Protein AF-0000000087147336 (afdb_homodimer)

Secondary structure (DSSP, 8-state):
--EEEEEE-SSPPHHHHHHHHHHHHHHHHTT-EEEEEEEEETTS-----HHHHHHHHHHHH-PPTTEEEEEEEES-HHHHHHHHHHHTT-SEEEEEHHHHHHHHHHHHHHHS---HHHIIIIIH--EEEEEP-/--EEEEEE-SSPPHHHHHHHHHHHHHHHHTT-EEEEEEEEETTS-----HHHHHHHHHHHH-PPTTEEEEEEEES-HHHHHHHHHHHTT-SEEEEEHHHHHHHHHHHHHHHS---HHHIIIIIH--EEEEEP-

InterPro domains:
  IPR006016 UspA [PF00582] (4-107)
  IPR014729 Rossmann-like alpha/beta/alpha sandwich fold [G3DSA:3.40.50.620] (2-132)

pLDDT: mean 91.84, std 7.54, range [60.12, 98.75]

Structure (mmCIF, N/CA/C/O backbone):
data_AF-0000000087147336-model_v1
#
loop_
_entity.id
_entity.type
_entity.pdbx_description
1 polymer 'Universal stress protein'
#
loop_
_atom_site.group_PDB
_atom_site.id
_atom_site.type_symbol
_atom_site.label_atom_id
_atom_site.label_alt_id
_atom_site.label_comp_id
_atom_site.label_asym_id
_atom_site.label_entity_id
_atom_site.label_seq_id
_atom_site.pdbx_PDB_ins_code
_atom_site.Cartn_x
_atom_site.Cartn_y
_atom_site.Cartn_z
_atom_site.occupancy
_atom_site.B_iso_or_equiv
_atom_site.auth_seq_id
_atom_site.auth_comp_id
_atom_site.auth_asym_id
_atom_site.auth_atom_id
_atom_site.pdbx_PDB_model_num
ATOM 1 N N . MET A 1 1 ? 4.031 -21.719 10.312 1 86.75 1 MET A N 1
ATOM 2 C CA . MET A 1 1 ? 3.611 -22.406 9.102 1 86.75 1 MET A CA 1
ATOM 3 C C . MET A 1 1 ? 4.039 -21.641 7.855 1 86.75 1 MET A C 1
ATOM 5 O O . MET A 1 1 ? 4.129 -20.406 7.887 1 86.75 1 MET A O 1
ATOM 9 N N . THR A 1 2 ? 4.539 -22.328 6.812 1 96.81 2 THR A N 1
ATOM 10 C CA . THR A 1 2 ? 5.027 -21.734 5.57 1 96.81 2 THR A CA 1
ATOM 11 C C . THR A 1 2 ? 3.885 -21.094 4.789 1 96.81 2 THR A C 1
ATOM 13 O O . THR A 1 2 ? 2.799 -21.672 4.688 1 96.81 2 THR A O 1
ATOM 16 N N . LEU A 1 3 ? 4.082 -19.891 4.277 1 98.62 3 LEU A N 1
ATOM 17 C CA . LEU A 1 3 ? 3.061 -19.172 3.52 1 98.62 3 LEU A CA 1
ATOM 18 C C . LEU A 1 3 ? 3.557 -18.844 2.115 1 98.62 3 LEU A C 1
ATOM 20 O O . LEU A 1 3 ? 4.613 -18.219 1.954 1 98.62 3 LEU A O 1
ATOM 24 N N . VAL A 1 4 ? 2.809 -19.266 1.128 1 98.69 4 VAL A N 1
ATOM 25 C CA . VAL A 1 4 ? 3.045 -18.938 -0.276 1 98.69 4 VAL A CA 1
ATOM 26 C C . VAL A 1 4 ? 2.062 -17.875 -0.732 1 98.69 4 VAL A C 1
ATOM 28 O O . VAL A 1 4 ? 0.86 -17.969 -0.479 1 98.69 4 VAL A O 1
ATOM 31 N N . VAL A 1 5 ? 2.564 -16.875 -1.345 1 98.62 5 VAL A N 1
ATOM 32 C CA . VAL A 1 5 ? 1.729 -15.828 -1.927 1 98.62 5 VAL A CA 1
ATOM 33 C C . VAL A 1 5 ? 1.863 -15.844 -3.447 1 98.62 5 VAL A C 1
ATOM 35 O O . VAL A 1 5 ? 2.973 -15.938 -3.977 1 98.62 5 VAL A O 1
ATOM 38 N N . VAL A 1 6 ? 0.769 -15.781 -4.125 1 98.44 6 VAL A N 1
ATOM 39 C CA . VAL A 1 6 ? 0.783 -15.727 -5.582 1 98.44 6 VAL A CA 1
ATOM 40 C C . VAL A 1 6 ? -0.13 -14.602 -6.066 1 98.44 6 VAL A C 1
ATOM 42 O O . VAL A 1 6 ? -1.354 -14.695 -5.949 1 98.44 6 VAL A O 1
ATOM 45 N N . PRO A 1 7 ? 0.451 -13.531 -6.605 1 97.06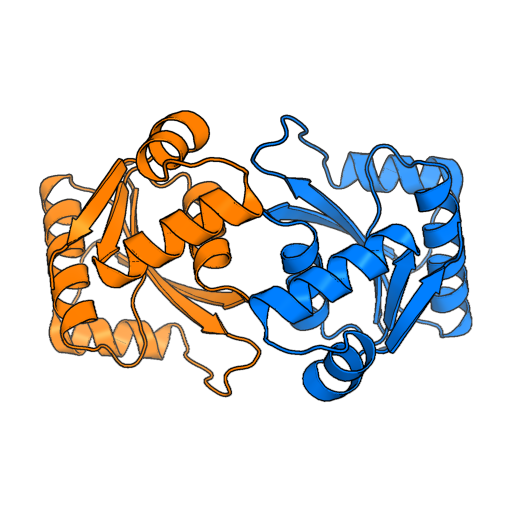 7 PRO A N 1
ATOM 46 C CA . PRO A 1 7 ? -0.36 -12.5 -7.254 1 97.06 7 PRO A CA 1
ATOM 47 C C . PRO A 1 7 ? -0.833 -12.906 -8.648 1 97.06 7 PRO A C 1
ATOM 49 O O . PRO A 1 7 ? -0.057 -13.461 -9.43 1 97.06 7 PRO A O 1
ATOM 52 N N . VAL A 1 8 ? -2.107 -12.633 -8.922 1 95.12 8 VAL A N 1
ATOM 53 C CA . VAL A 1 8 ? -2.66 -12.961 -10.227 1 95.12 8 VAL A CA 1
ATOM 54 C C . VAL A 1 8 ? -3.486 -11.789 -10.75 1 95.12 8 VAL A C 1
ATOM 56 O O . VAL A 1 8 ? -3.891 -10.914 -9.984 1 95.12 8 VAL A O 1
ATOM 59 N N . ARG A 1 9 ? -3.656 -11.82 -12.047 1 90.94 9 ARG A N 1
ATOM 60 C CA . ARG A 1 9 ? -4.57 -10.859 -12.656 1 90.94 9 ARG A CA 1
ATOM 61 C C . ARG A 1 9 ? -6.008 -11.359 -12.594 1 90.94 9 ARG A C 1
ATOM 63 O O . ARG A 1 9 ? -6.25 -12.547 -12.391 1 90.94 9 ARG A O 1
ATOM 70 N N . TYR A 1 10 ? -6.891 -10.414 -12.758 1 91.31 10 TYR A N 1
ATOM 71 C CA . TYR A 1 10 ? -8.305 -10.711 -12.93 1 91.31 10 TYR A CA 1
ATOM 72 C C . TYR A 1 10 ? -8.867 -9.984 -14.148 1 91.31 10 TYR A C 1
ATOM 74 O O . TYR A 1 10 ? -8.688 -8.773 -14.297 1 91.31 10 TYR A O 1
ATOM 82 N N . PRO A 1 11 ? -9.539 -10.625 -15.047 1 90.44 11 PRO A N 1
ATOM 83 C CA . PRO A 1 11 ? -9.75 -12.07 -15.078 1 90.44 11 PRO A CA 1
ATOM 84 C C . PRO A 1 11 ? -8.453 -12.859 -15.273 1 90.44 11 PRO A C 1
ATOM 86 O O . PRO A 1 11 ? -7.457 -12.305 -15.75 1 90.44 11 PRO A O 1
ATOM 89 N N . LEU A 1 12 ? -8.547 -14.148 -14.945 1 91.44 12 LEU A N 1
ATOM 90 C CA . LEU A 1 12 ? -7.359 -14.992 -15.031 1 91.44 12 LEU A CA 1
ATOM 91 C C . LEU A 1 12 ? -6.949 -15.195 -16.484 1 91.44 12 LEU A C 1
ATOM 93 O O . LEU A 1 12 ? -7.766 -15.586 -17.312 1 91.44 12 LEU A O 1
ATOM 97 N N . SER A 1 13 ? -5.766 -14.75 -16.781 1 88.69 13 SER A N 1
ATOM 98 C CA . SER A 1 13 ? -5.191 -15.023 -18.094 1 88.69 13 SER A CA 1
ATOM 99 C C . SER A 1 13 ? -4.484 -16.375 -18.125 1 88.69 13 SER A C 1
ATOM 101 O O . SER A 1 13 ? -4.387 -17.047 -17.094 1 88.69 13 SER A O 1
ATOM 103 N N . ASN A 1 14 ? -4.02 -16.812 -19.297 1 85.06 14 ASN A N 1
ATOM 104 C CA . ASN A 1 14 ? -3.227 -18.031 -19.406 1 85.06 14 ASN A CA 1
ATOM 105 C C . ASN A 1 14 ? -1.965 -17.969 -18.562 1 85.06 14 ASN A C 1
ATOM 107 O O . ASN A 1 14 ? -1.586 -18.953 -17.922 1 85.06 14 ASN A O 1
ATOM 111 N N . HIS A 1 15 ? -1.409 -16.812 -18.531 1 85.44 15 HIS A N 1
ATOM 112 C CA . HIS A 1 15 ? -0.207 -16.625 -17.719 1 85.44 15 HIS A CA 1
ATOM 113 C C . HIS A 1 15 ? -0.521 -16.734 -16.234 1 85.44 15 HIS A C 1
ATOM 115 O O . HIS A 1 15 ? 0.228 -17.359 -15.484 1 85.44 15 HIS A O 1
ATOM 121 N N . SER A 1 16 ? -1.624 -16.188 -15.883 1 89.5 16 SER A N 1
ATOM 122 C CA . SER A 1 16 ? -2.035 -16.25 -14.484 1 89.5 16 SER A CA 1
ATOM 123 C C . SER A 1 16 ? -2.346 -17.688 -14.07 1 89.5 16 SER A C 1
ATOM 125 O O . SER A 1 16 ? -2.045 -18.094 -12.945 1 89.5 16 SER A O 1
ATOM 127 N N . ARG A 1 17 ? -2.877 -18.453 -15.047 1 92.5 17 ARG A N 1
ATOM 128 C CA . ARG A 1 17 ? -3.213 -19.844 -14.758 1 92.5 17 ARG A CA 1
ATOM 129 C C . ARG A 1 17 ? -1.957 -20.672 -14.5 1 92.5 17 ARG A C 1
ATOM 131 O O . ARG A 1 17 ? -1.917 -21.469 -13.562 1 92.5 17 ARG A O 1
ATOM 138 N N . ALA A 1 18 ? -0.924 -20.469 -15.281 1 93.5 18 ALA A N 1
ATOM 139 C CA . ALA A 1 18 ? 0.338 -21.172 -15.094 1 93.5 18 ALA A CA 1
ATOM 140 C C . ALA A 1 18 ? 0.978 -20.812 -13.758 1 93.5 18 ALA A C 1
ATOM 142 O O . ALA A 1 18 ? 1.48 -21.688 -13.047 1 93.5 18 ALA A O 1
ATOM 143 N N . THR A 1 19 ? 0.944 -19.547 -13.438 1 95.69 19 THR A N 1
ATOM 144 C CA . THR A 1 19 ? 1.513 -19.078 -12.18 1 95.69 19 THR A CA 1
ATOM 145 C C . THR A 1 19 ? 0.747 -19.656 -10.992 1 95.69 19 THR A C 1
ATOM 147 O O . THR A 1 19 ? 1.351 -20.094 -10.016 1 95.69 19 THR A O 1
ATOM 150 N N . LEU A 1 20 ? -0.515 -19.688 -11.156 1 96.62 20 LEU A N 1
ATOM 151 C CA . LEU A 1 20 ? -1.368 -20.203 -10.094 1 96.62 20 LEU A CA 1
ATOM 152 C C . LEU A 1 20 ? -1.156 -21.703 -9.914 1 96.62 20 LEU A C 1
ATOM 154 O O . LEU A 1 20 ? -1.078 -22.203 -8.781 1 96.62 20 LEU A O 1
ATOM 158 N N . ALA A 1 21 ? -1.074 -22.406 -11.008 1 96.94 21 ALA A N 1
ATOM 159 C CA . ALA A 1 21 ? -0.84 -23.859 -10.945 1 96.94 21 ALA A CA 1
ATOM 160 C C . ALA A 1 21 ? 0.456 -24.172 -10.203 1 96.94 21 ALA A C 1
ATOM 162 O O . ALA A 1 21 ? 0.492 -25.062 -9.359 1 96.94 21 ALA A O 1
ATOM 163 N N . GLU A 1 22 ? 1.436 -23.375 -10.508 1 97.56 22 GLU A N 1
ATOM 164 C CA . GLU A 1 22 ? 2.727 -23.578 -9.852 1 97.56 22 GLU A CA 1
ATOM 165 C C . GLU A 1 22 ? 2.645 -23.234 -8.367 1 97.56 22 GLU A C 1
ATOM 167 O O . GLU A 1 22 ? 3.209 -23.938 -7.531 1 97.56 22 GLU A O 1
ATOM 172 N N . ALA A 1 23 ? 1.977 -22.188 -8.039 1 98.19 23 ALA A N 1
ATOM 173 C CA . ALA A 1 23 ? 1.822 -21.781 -6.645 1 98.19 23 ALA A CA 1
ATOM 174 C C . ALA A 1 23 ? 1.078 -22.844 -5.848 1 98.19 23 ALA A C 1
ATOM 176 O O . ALA A 1 23 ? 1.456 -23.1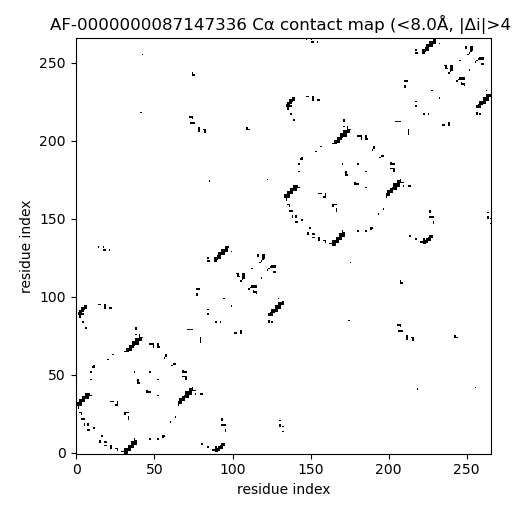56 -4.715 1 98.19 23 ALA A O 1
ATOM 177 N N . ILE A 1 24 ? 0.047 -23.406 -6.461 1 98.12 24 ILE A N 1
ATOM 178 C CA . ILE A 1 24 ? -0.738 -24.453 -5.816 1 98.12 24 ILE A CA 1
ATOM 179 C C . ILE A 1 24 ? 0.138 -25.688 -5.578 1 98.12 24 ILE A C 1
ATOM 181 O O . ILE A 1 24 ? 0.134 -26.25 -4.484 1 98.12 24 ILE A O 1
ATOM 185 N N . ARG A 1 25 ? 0.89 -26.031 -6.57 1 97.94 25 ARG A N 1
ATOM 186 C CA . ARG A 1 25 ? 1.794 -27.172 -6.461 1 97.94 25 ARG A CA 1
ATOM 187 C C . ARG A 1 25 ? 2.809 -26.953 -5.344 1 97.94 25 ARG A C 1
ATOM 189 O O . ARG A 1 25 ? 3.027 -27.844 -4.52 1 97.94 25 ARG A O 1
ATOM 196 N N . ILE A 1 26 ? 3.389 -25.828 -5.297 1 97.81 26 ILE A N 1
ATOM 197 C CA . ILE A 1 26 ? 4.402 -25.5 -4.301 1 97.81 26 ILE A CA 1
ATOM 198 C C . ILE A 1 26 ? 3.785 -25.547 -2.904 1 97.81 26 ILE A C 1
ATOM 200 O O . ILE A 1 26 ? 4.367 -26.094 -1.974 1 97.81 26 ILE A O 1
ATOM 204 N N . ALA A 1 27 ? 2.635 -24.906 -2.754 1 98 27 ALA A N 1
ATOM 205 C CA . ALA A 1 27 ? 1.961 -24.891 -1.459 1 98 27 ALA A CA 1
ATOM 206 C C . ALA A 1 27 ? 1.658 -26.312 -0.978 1 98 27 ALA A C 1
ATOM 208 O O . ALA A 1 27 ? 1.839 -26.625 0.2 1 98 27 ALA A O 1
ATOM 209 N N . GLU A 1 28 ? 1.24 -27.156 -1.914 1 97.12 28 GLU A N 1
ATOM 210 C CA . GLU A 1 28 ? 0.953 -28.547 -1.582 1 97.12 28 GLU A CA 1
ATOM 211 C C . GLU A 1 28 ? 2.225 -29.297 -1.191 1 97.12 28 GLU A C 1
ATOM 213 O O . GLU A 1 28 ? 2.254 -30 -0.173 1 97.12 28 GLU A O 1
ATOM 218 N N . ASP A 1 29 ? 3.213 -29.141 -1.956 1 97.06 29 ASP A N 1
ATOM 219 C CA . ASP A 1 29 ? 4.473 -29.844 -1.741 1 97.06 29 ASP A CA 1
ATOM 220 C C . ASP A 1 29 ? 5.098 -29.453 -0.403 1 97.06 29 ASP A C 1
ATOM 222 O O . ASP A 1 29 ? 5.73 -30.281 0.255 1 97.06 29 ASP A O 1
ATOM 226 N N . ARG A 1 30 ? 4.836 -28.203 -0.043 1 96.88 30 ARG A N 1
ATOM 227 C CA . ARG A 1 30 ? 5.48 -27.703 1.166 1 96.88 30 ARG A CA 1
ATOM 228 C C . ARG A 1 30 ? 4.512 -27.688 2.342 1 96.88 30 ARG A C 1
ATOM 230 O O . ARG A 1 30 ? 4.812 -27.125 3.398 1 96.88 30 ARG A O 1
ATOM 237 N N . ASP A 1 31 ? 3.342 -28.281 2.141 1 97.44 31 ASP A N 1
ATOM 238 C CA . ASP A 1 31 ? 2.303 -28.25 3.168 1 97.44 31 ASP A CA 1
ATOM 239 C C . ASP A 1 31 ? 2.115 -26.844 3.719 1 97.44 31 ASP A C 1
ATOM 241 O O . ASP A 1 31 ? 2.123 -26.641 4.934 1 97.44 31 ASP A O 1
ATOM 245 N N . ALA A 1 32 ? 2.07 -25.859 2.775 1 98.25 32 ALA A N 1
ATOM 246 C CA . ALA A 1 32 ? 2.037 -24.438 3.104 1 98.25 32 ALA A CA 1
ATOM 247 C C . ALA A 1 32 ? 0.636 -23.859 2.916 1 98.25 32 ALA A C 1
ATOM 249 O O . ALA A 1 32 ? -0.185 -24.422 2.193 1 98.25 32 ALA A O 1
ATOM 250 N N . ASP A 1 33 ? 0.339 -22.812 3.637 1 98.62 33 ASP A N 1
ATOM 251 C CA . ASP A 1 33 ? -0.82 -21.984 3.305 1 98.62 33 ASP A CA 1
ATOM 252 C C . ASP A 1 33 ? -0.585 -21.203 2.014 1 98.62 33 ASP A C 1
ATOM 254 O O . ASP A 1 33 ? 0.558 -20.891 1.668 1 98.62 33 ASP A O 1
ATOM 258 N N . LEU A 1 34 ? -1.689 -20.953 1.349 1 98.69 34 LEU A N 1
ATOM 259 C CA . LEU A 1 34 ? -1.609 -20.234 0.082 1 98.69 34 LEU A CA 1
ATOM 260 C C . LEU A 1 34 ? -2.473 -18.969 0.115 1 98.69 34 LEU A C 1
ATOM 262 O O . LEU A 1 34 ? -3.645 -19.031 0.497 1 98.69 34 LEU A O 1
ATOM 266 N N . THR A 1 35 ? -1.898 -17.906 -0.178 1 98.75 35 THR A N 1
ATOM 267 C CA . THR A 1 35 ? -2.648 -16.672 -0.418 1 98.75 35 THR A CA 1
ATOM 268 C C . THR A 1 35 ? -2.666 -16.328 -1.905 1 98.75 35 THR A C 1
ATOM 270 O O . THR A 1 35 ? -1.618 -16.062 -2.498 1 98.75 35 THR A O 1
ATOM 273 N N . VAL A 1 36 ? -3.805 -16.406 -2.477 1 98.5 36 VAL A N 1
ATOM 274 C CA . VAL A 1 36 ? -4.023 -15.906 -3.83 1 98.5 36 VAL A CA 1
ATOM 275 C C . VAL A 1 36 ? -4.477 -14.453 -3.777 1 98.5 36 VAL A C 1
ATOM 277 O O . VAL A 1 36 ? -5.523 -14.141 -3.199 1 98.5 36 VAL A O 1
ATOM 280 N N . MET A 1 37 ? -3.678 -13.625 -4.395 1 97.62 37 MET A N 1
ATOM 281 C CA . MET A 1 37 ? -4.027 -12.219 -4.246 1 97.62 37 MET A CA 1
ATOM 282 C C . MET A 1 37 ? -4.188 -11.547 -5.609 1 97.62 37 MET A C 1
ATOM 284 O O . MET A 1 37 ? -3.539 -11.945 -6.578 1 97.62 37 MET A O 1
ATOM 288 N N . HIS A 1 38 ? -5.059 -10.633 -5.652 1 96.69 38 HIS A N 1
ATOM 289 C CA . HIS A 1 38 ? -5.246 -9.727 -6.777 1 96.69 38 HIS A CA 1
ATOM 290 C C . HIS A 1 38 ? -5.168 -8.273 -6.328 1 96.69 38 HIS A C 1
ATOM 292 O O . HIS A 1 38 ? -5.703 -7.91 -5.277 1 96.69 38 HIS A O 1
ATOM 298 N N . VAL A 1 39 ? -4.473 -7.535 -7.117 1 95.25 39 VAL A N 1
ATOM 299 C CA . VAL A 1 39 ? -4.41 -6.102 -6.855 1 95.25 39 VAL A CA 1
ATOM 300 C C . VAL A 1 39 ? -5.434 -5.371 -7.723 1 95.25 39 VAL A C 1
ATOM 302 O O . VAL A 1 39 ? -5.348 -5.395 -8.953 1 95.25 39 VAL A O 1
ATOM 305 N N . ASP A 1 40 ? -6.402 -4.785 -7.059 1 94.81 40 ASP A N 1
ATOM 306 C CA . ASP A 1 40 ? -7.422 -3.971 -7.719 1 94.81 40 ASP A CA 1
ATOM 307 C C . ASP A 1 40 ? -7.047 -2.49 -7.688 1 94.81 40 ASP A C 1
ATOM 309 O O . ASP A 1 40 ? -7.199 -1.828 -6.656 1 94.81 40 ASP A O 1
ATOM 313 N N . LEU A 1 41 ? -6.633 -1.957 -8.781 1 91 41 LEU A N 1
ATOM 314 C CA . LEU A 1 41 ? -6.117 -0.594 -8.836 1 91 41 LEU A CA 1
ATOM 315 C C . LEU A 1 41 ? -7.246 0.422 -8.703 1 91 41 LEU A C 1
ATOM 317 O O . LEU A 1 41 ? -8.312 0.254 -9.305 1 91 41 LEU A O 1
ATOM 321 N N . TYR A 1 42 ? -6.961 1.441 -7.93 1 87.88 42 TYR A N 1
ATOM 322 C CA . TYR A 1 42 ? -7.957 2.486 -7.723 1 87.88 42 TYR A CA 1
ATOM 323 C C . TYR A 1 42 ? -8.352 3.135 -9.047 1 87.88 42 TYR A C 1
ATOM 325 O O . TYR A 1 42 ? -9.5 3.543 -9.227 1 87.88 42 TYR A O 1
ATOM 333 N N . GLN A 1 43 ? -7.395 3.244 -9.906 1 81.12 43 GLN A N 1
ATOM 334 C CA . GLN A 1 43 ? -7.609 3.988 -11.148 1 81.12 43 GLN A CA 1
ATOM 335 C C . GLN A 1 43 ? -8.242 3.102 -12.211 1 81.12 43 GLN A C 1
ATOM 337 O O . GLN A 1 43 ? -8.562 3.574 -13.305 1 81.12 43 GLN A O 1
ATOM 342 N N . GLU A 1 44 ? -8.266 1.863 -11.797 1 80.38 44 GLU A N 1
ATOM 343 C CA . GLU A 1 44 ? -8.93 0.959 -12.734 1 80.38 44 GLU A CA 1
ATOM 344 C C . GLU A 1 44 ? -10.352 0.631 -12.273 1 80.38 44 GLU A C 1
ATOM 346 O O . GLU A 1 44 ? -10.641 0.674 -11.07 1 80.38 44 GLU A O 1
ATOM 351 N N . SER A 1 45 ? -11.391 0.797 -12.953 1 65 45 SER A N 1
ATOM 352 C CA . SER A 1 45 ? -12.82 0.661 -12.68 1 65 45 SER A CA 1
ATOM 353 C C . SER A 1 45 ? -13.172 -0.765 -12.266 1 65 45 SER A C 1
ATOM 355 O O . SER A 1 45 ? -14.344 -1.105 -12.125 1 65 45 SER A O 1
ATOM 357 N N . GLY A 1 46 ? -12.281 -1.545 -11.891 1 67 46 GLY A N 1
ATOM 358 C CA . GLY A 1 46 ? -12.711 -2.916 -11.664 1 67 46 GLY A CA 1
ATOM 359 C C . GLY A 1 46 ? -12.898 -3.246 -10.195 1 67 46 GLY A C 1
ATOM 360 O O . GLY A 1 46 ? -12.25 -2.646 -9.328 1 67 46 GLY A O 1
ATOM 361 N N . GLU A 1 47 ? -14.102 -3.484 -9.75 1 83.19 47 GLU A N 1
ATOM 362 C CA . GLU A 1 47 ? -14.406 -3.914 -8.383 1 83.19 47 GLU A CA 1
ATOM 363 C C . GLU A 1 47 ? -14.398 -5.438 -8.273 1 83.19 47 GLU A C 1
ATOM 365 O O . GLU A 1 47 ? -15.453 -6.062 -8.164 1 83.19 47 GLU A O 1
ATOM 370 N N . VAL A 1 48 ? -13.164 -5.926 -8.359 1 92.75 48 VAL A N 1
ATOM 371 C CA . VAL A 1 48 ? -13.016 -7.363 -8.133 1 92.75 48 VAL A CA 1
ATOM 372 C C . VAL A 1 48 ? -13.172 -7.668 -6.645 1 92.75 48 VAL A C 1
ATOM 374 O O . VAL A 1 48 ? -12.562 -7.004 -5.805 1 92.75 48 VAL A O 1
ATOM 377 N N . THR A 1 49 ? -14.039 -8.617 -6.375 1 95.19 49 THR A N 1
ATOM 378 C CA . THR A 1 49 ? -14.219 -9.008 -4.984 1 95.19 49 THR A CA 1
ATOM 379 C C . THR A 1 49 ? -13.461 -10.297 -4.68 1 95.19 49 THR A C 1
ATOM 381 O O . THR A 1 49 ? -13 -10.984 -5.594 1 95.19 49 THR A O 1
ATOM 384 N N . ARG A 1 50 ? -13.352 -10.531 -3.404 1 96.38 50 ARG A N 1
ATOM 385 C CA . ARG A 1 50 ? -12.766 -11.789 -2.965 1 96.38 50 ARG A CA 1
ATOM 386 C C . ARG A 1 50 ? -13.531 -12.984 -3.537 1 96.38 50 ARG A C 1
ATOM 388 O O . ARG A 1 50 ? -12.93 -13.977 -3.947 1 96.38 50 ARG A O 1
ATOM 395 N N . THR A 1 51 ? -14.805 -12.836 -3.6 1 96.94 51 THR A N 1
ATOM 396 C CA . THR A 1 51 ? -15.656 -13.906 -4.113 1 96.94 51 THR A CA 1
ATOM 397 C C . THR A 1 51 ? -15.414 -14.117 -5.605 1 96.94 51 THR A C 1
ATOM 399 O O . THR A 1 51 ? -15.375 -15.258 -6.074 1 96.94 51 THR A O 1
ATOM 402 N N . ASP A 1 52 ? -15.258 -13.008 -6.332 1 96.44 52 ASP A N 1
ATOM 403 C CA . ASP A 1 52 ? -14.938 -13.102 -7.754 1 96.44 52 ASP A CA 1
ATOM 404 C C . ASP A 1 52 ? -13.633 -13.859 -7.969 1 96.44 52 ASP A C 1
ATOM 406 O O . ASP A 1 52 ? -13.562 -14.758 -8.812 1 96.44 52 ASP A O 1
ATOM 410 N N . LEU A 1 53 ? -12.664 -13.484 -7.176 1 97 53 LEU A N 1
ATOM 411 C CA . LEU A 1 53 ? -11.352 -14.102 -7.297 1 97 53 LEU A CA 1
ATOM 412 C C . LEU A 1 53 ? -11.414 -15.586 -6.961 1 97 53 LEU A C 1
ATOM 414 O O . LEU A 1 53 ? -10.914 -16.422 -7.719 1 97 53 LEU A O 1
ATOM 418 N N . LYS A 1 54 ? -12.008 -15.906 -5.871 1 97.88 54 LYS A N 1
ATOM 419 C CA . LYS A 1 54 ? -12.164 -17.297 -5.441 1 97.88 54 LYS A CA 1
ATOM 420 C C . LYS A 1 54 ? -12.891 -18.125 -6.5 1 97.88 54 LYS A C 1
ATOM 422 O O . LYS A 1 54 ? -12.445 -19.203 -6.867 1 97.88 54 LYS A O 1
ATOM 427 N N . GLY A 1 55 ? -14 -17.562 -6.914 1 97.38 55 GLY A N 1
ATOM 428 C CA . GLY A 1 55 ? -14.773 -18.266 -7.93 1 97.38 55 GLY A CA 1
ATOM 429 C C . GLY A 1 55 ? -13.977 -18.547 -9.188 1 97.38 55 GLY A C 1
ATOM 430 O O . GLY A 1 55 ? -14.047 -19.656 -9.734 1 97.38 55 GLY A O 1
ATOM 431 N N . SER A 1 56 ? -13.234 -17.547 -9.641 1 96.25 56 SER A N 1
ATOM 432 C CA . SER A 1 56 ? -12.422 -17.703 -10.844 1 96.25 56 SER A CA 1
ATOM 433 C C . SER A 1 56 ? -11.352 -18.781 -10.648 1 96.25 56 SER A C 1
ATOM 435 O O . SER A 1 56 ? -11.102 -19.578 -11.547 1 96.25 56 SER A O 1
ATOM 437 N N . VAL A 1 57 ? -10.695 -18.797 -9.5 1 97.19 57 VAL A N 1
ATOM 438 C CA . VAL A 1 57 ? -9.633 -19.75 -9.211 1 97.19 57 VAL A CA 1
ATOM 439 C C . VAL A 1 57 ? -10.227 -21.156 -9.094 1 97.19 57 VAL A C 1
ATOM 441 O O . VAL A 1 57 ? -9.719 -22.109 -9.688 1 97.19 57 VAL A O 1
ATOM 444 N N . GLU A 1 58 ? -11.312 -21.266 -8.414 1 97.31 58 GLU A N 1
ATOM 445 C CA . GLU A 1 58 ? -11.891 -22.578 -8.156 1 97.31 58 GLU A CA 1
ATOM 446 C C . GLU A 1 58 ? -12.57 -23.141 -9.398 1 97.31 58 GLU A C 1
ATOM 448 O O . GLU A 1 58 ? -12.711 -24.359 -9.547 1 97.31 58 GLU A O 1
ATOM 453 N N . SER A 1 59 ? -13.008 -22.219 -10.242 1 96.38 59 SER A N 1
ATOM 454 C CA . SER A 1 59 ? -13.547 -22.688 -11.516 1 96.38 59 SER A CA 1
ATOM 455 C C . SER A 1 59 ? -12.477 -23.375 -12.359 1 96.38 59 SER A C 1
ATOM 457 O O . SER A 1 59 ? -12.773 -24.281 -13.125 1 96.38 59 SER A O 1
ATOM 459 N N . GLU A 1 60 ? -11.297 -22.969 -12.172 1 94.75 60 GLU A N 1
ATOM 460 C CA . GLU A 1 60 ? -10.195 -23.484 -12.977 1 94.75 60 GLU A CA 1
ATOM 461 C C . GLU A 1 60 ? -9.508 -24.656 -12.281 1 94.75 60 GLU A C 1
ATOM 463 O O . GLU A 1 60 ? -9.109 -25.625 -12.938 1 94.75 60 GLU A O 1
ATOM 468 N N . PHE A 1 61 ? -9.383 -24.656 -10.969 1 96.56 61 PHE A N 1
ATOM 469 C CA . PHE A 1 61 ? -8.523 -25.594 -10.273 1 96.56 61 PHE A CA 1
ATOM 470 C C . PHE A 1 61 ? -9.32 -26.391 -9.242 1 96.56 61 PHE A C 1
ATOM 472 O O . PHE A 1 61 ? -8.773 -27.281 -8.586 1 96.56 61 PHE A O 1
ATOM 479 N N . GLY A 1 62 ? -10.609 -26.188 -9.18 1 96.62 62 GLY A N 1
ATOM 480 C CA . GLY A 1 62 ? -11.367 -26.734 -8.07 1 96.62 62 GLY A CA 1
ATOM 481 C C . GLY A 1 62 ? -11.039 -26.094 -6.734 1 96.62 62 GLY A C 1
ATOM 482 O O . GLY A 1 62 ? -10.414 -25.031 -6.691 1 96.62 62 GLY A O 1
ATOM 483 N N . ARG A 1 63 ? -11.547 -26.672 -5.711 1 96.31 63 ARG A N 1
ATOM 484 C CA . ARG A 1 63 ? -11.258 -26.141 -4.379 1 96.31 63 ARG A CA 1
ATOM 485 C C . ARG A 1 63 ? -9.781 -26.297 -4.035 1 96.31 63 ARG A C 1
ATOM 487 O O . ARG A 1 63 ? -9.211 -27.391 -4.195 1 96.31 63 ARG A O 1
ATOM 494 N N . VAL A 1 64 ? -9.141 -25.266 -3.721 1 96.62 64 VAL A N 1
ATOM 495 C CA . VAL A 1 64 ? -7.734 -25.266 -3.332 1 96.62 64 VAL A CA 1
ATOM 496 C C . VAL A 1 64 ? -7.617 -25.312 -1.811 1 96.62 64 VAL A C 1
ATOM 498 O O . VAL A 1 64 ? -8.117 -24.406 -1.121 1 96.62 64 VAL A O 1
ATOM 501 N N . ALA A 1 65 ? -6.934 -26.312 -1.247 1 93.25 65 ALA A N 1
ATOM 502 C CA . ALA A 1 65 ? -6.789 -26.484 0.196 1 93.25 65 ALA A CA 1
ATOM 503 C C . ALA A 1 65 ? -5.941 -25.375 0.797 1 93.25 65 ALA A C 1
ATOM 505 O O . ALA A 1 65 ? -4.953 -24.938 0.197 1 93.25 65 ALA A O 1
ATOM 506 N N . ARG A 1 66 ? -6.316 -24.875 1.991 1 96.88 66 ARG A N 1
ATOM 507 C CA . ARG A 1 66 ? -5.57 -23.922 2.814 1 96.88 66 ARG A CA 1
ATOM 508 C C . ARG A 1 66 ? -5.297 -22.641 2.051 1 96.88 66 ARG A C 1
ATOM 510 O O . ARG A 1 66 ? -4.234 -22.031 2.207 1 96.88 66 ARG A O 1
ATOM 517 N N . ALA A 1 67 ? -6.219 -22.328 1.088 1 98.12 67 ALA A N 1
ATOM 518 C CA . ALA A 1 67 ? -6.055 -21.109 0.293 1 98.12 67 ALA A CA 1
ATOM 519 C C . ALA A 1 67 ? -6.906 -19.969 0.848 1 98.12 67 ALA A C 1
ATOM 521 O O . ALA A 1 67 ? -8.062 -20.172 1.224 1 98.12 67 ALA A O 1
ATOM 522 N N . ARG A 1 68 ? -6.375 -18.922 0.989 1 97.94 68 ARG A N 1
ATOM 523 C CA . ARG A 1 68 ? -7.145 -17.703 1.209 1 97.94 68 ARG A CA 1
ATOM 524 C C . ARG A 1 68 ? -7.039 -16.766 0.009 1 97.94 68 ARG A C 1
ATOM 526 O O . ARG A 1 68 ? -6.031 -16.75 -0.698 1 97.94 68 ARG A O 1
ATOM 533 N N . TYR A 1 69 ? -8.047 -16.062 -0.243 1 98.44 69 TYR A N 1
ATOM 534 C CA . TYR A 1 69 ? -8.148 -15.133 -1.362 1 98.44 69 TYR A CA 1
ATOM 535 C C . TYR A 1 69 ? -8.188 -13.695 -0.871 1 98.44 69 TYR A C 1
ATOM 537 O O . TYR A 1 69 ? -8.922 -13.367 0.058 1 98.44 69 TYR A O 1
ATOM 545 N N . VAL A 1 70 ? -7.336 -12.891 -1.468 1 97.69 70 VAL A N 1
ATOM 546 C CA . VAL A 1 70 ? -7.195 -11.516 -0.998 1 97.69 70 VAL A CA 1
ATOM 547 C C . VAL A 1 70 ? -7.238 -10.555 -2.186 1 97.69 70 VAL A C 1
ATOM 549 O O . VAL A 1 70 ? -6.57 -10.781 -3.199 1 97.69 70 VAL A O 1
ATOM 552 N N . VAL A 1 71 ? -8.062 -9.586 -2.076 1 96.94 71 VAL A N 1
ATOM 553 C CA . VAL A 1 71 ? -8.055 -8.469 -3.021 1 96.94 71 VAL A CA 1
ATOM 554 C C . VAL A 1 71 ? -7.621 -7.191 -2.312 1 96.94 71 VAL A C 1
ATOM 556 O O . VAL A 1 71 ? -8.234 -6.781 -1.327 1 96.94 71 VAL A O 1
ATOM 559 N N . ARG A 1 72 ? -6.539 -6.664 -2.746 1 95.5 72 ARG A N 1
ATOM 560 C CA . ARG A 1 72 ? -6.035 -5.406 -2.205 1 95.5 72 ARG A CA 1
ATOM 561 C C . ARG A 1 72 ? -6.16 -4.281 -3.227 1 95.5 72 ARG A C 1
ATOM 563 O O . ARG A 1 72 ? -5.883 -4.48 -4.41 1 95.5 72 ARG A O 1
ATOM 570 N N . ARG A 1 73 ? -6.621 -3.182 -2.758 1 93.5 73 ARG A N 1
ATOM 571 C CA . ARG A 1 73 ? -6.609 -2.006 -3.621 1 93.5 73 ARG A CA 1
ATOM 572 C C . ARG A 1 73 ? -5.312 -1.22 -3.459 1 93.5 73 ARG A C 1
ATOM 574 O O . ARG A 1 73 ? -4.715 -1.214 -2.381 1 93.5 73 ARG A O 1
ATOM 581 N N . GLY A 1 74 ? -4.852 -0.62 -4.52 1 92.94 74 GLY A N 1
ATOM 582 C CA . GLY A 1 74 ? -3.643 0.187 -4.52 1 92.94 74 GLY A CA 1
ATOM 583 C C . GLY A 1 74 ? -3.443 0.963 -5.805 1 92.94 74 GLY A C 1
ATOM 584 O O . GLY A 1 74 ? -4.246 0.854 -6.734 1 92.94 74 GLY A O 1
ATOM 585 N N . PHE A 1 75 ? -2.455 1.774 -5.82 1 90.5 75 PHE A N 1
ATOM 586 C CA . PHE A 1 75 ? -2.158 2.562 -7.012 1 90.5 75 PHE A CA 1
ATOM 587 C C . PHE A 1 75 ? -1.051 1.911 -7.828 1 90.5 75 PHE A C 1
ATOM 589 O O . PHE A 1 75 ? -0.902 2.197 -9.016 1 90.5 75 PHE A O 1
ATOM 596 N N . LEU A 1 76 ? -0.182 1.054 -7.133 1 91.06 76 LEU A N 1
ATOM 597 C CA . LEU A 1 76 ? 0.919 0.356 -7.789 1 91.06 76 LEU A CA 1
ATOM 598 C C . LEU A 1 76 ? 0.871 -1.138 -7.488 1 91.06 76 LEU A C 1
ATOM 600 O O . LEU A 1 76 ? 0.949 -1.545 -6.324 1 91.06 76 LEU A O 1
ATOM 604 N N . VAL A 1 77 ? 0.759 -1.905 -8.547 1 92.12 77 VAL A N 1
ATOM 605 C CA . VAL A 1 77 ? 0.643 -3.354 -8.398 1 92.12 77 VAL A CA 1
ATOM 606 C C . VAL A 1 77 ? 1.864 -3.898 -7.668 1 92.12 77 VAL A C 1
ATOM 608 O O . VAL A 1 77 ? 1.729 -4.637 -6.688 1 92.12 77 VAL A O 1
ATOM 611 N N . GLU A 1 78 ? 3.055 -3.438 -8.078 1 92.25 78 GLU A N 1
ATOM 612 C CA . GLU A 1 78 ? 4.312 -3.975 -7.562 1 92.25 78 GLU A CA 1
ATOM 613 C C . GLU A 1 78 ? 4.484 -3.656 -6.082 1 92.25 78 GLU A C 1
ATOM 615 O O . GLU A 1 78 ? 4.875 -4.523 -5.297 1 92.25 78 GLU A O 1
ATOM 620 N N . GLU A 1 79 ? 4.156 -2.461 -5.715 1 91.94 79 GLU A N 1
ATOM 621 C CA . GLU A 1 79 ? 4.266 -2.08 -4.309 1 91.94 79 GLU A CA 1
ATOM 622 C C . GLU A 1 79 ? 3.246 -2.824 -3.453 1 91.94 79 GLU A C 1
ATOM 624 O O . GLU A 1 79 ? 3.553 -3.246 -2.338 1 91.94 79 GLU A O 1
ATOM 629 N N . THR A 1 80 ? 2.035 -2.967 -3.994 1 94.88 80 THR A N 1
ATOM 630 C CA . THR A 1 80 ? 0.972 -3.652 -3.268 1 94.88 80 THR A CA 1
ATOM 631 C C . THR A 1 80 ? 1.336 -5.117 -3.027 1 94.88 80 THR A C 1
ATOM 633 O O . THR A 1 80 ? 1.078 -5.656 -1.95 1 94.88 80 THR A O 1
ATOM 636 N N . ILE A 1 81 ? 1.964 -5.719 -3.984 1 95.75 81 ILE A N 1
ATOM 637 C CA . ILE A 1 81 ? 2.418 -7.098 -3.842 1 95.75 81 ILE A CA 1
ATOM 638 C C . ILE A 1 81 ? 3.498 -7.18 -2.766 1 95.75 81 ILE A C 1
ATOM 640 O O . ILE A 1 81 ? 3.434 -8.031 -1.877 1 95.75 81 ILE A O 1
ATOM 644 N N . LEU A 1 82 ? 4.473 -6.262 -2.844 1 94.19 82 LEU A N 1
ATOM 645 C CA . LEU A 1 82 ? 5.555 -6.258 -1.866 1 94.19 82 LEU A CA 1
ATOM 646 C C . LEU A 1 82 ? 5.02 -6.016 -0.46 1 94.19 82 LEU A C 1
ATOM 648 O O . LEU A 1 82 ? 5.477 -6.641 0.5 1 94.19 82 LEU A O 1
ATOM 652 N N . ASP A 1 83 ? 4.047 -5.117 -0.38 1 94.88 83 ASP A N 1
ATOM 653 C CA . ASP A 1 83 ? 3.41 -4.848 0.905 1 94.88 83 ASP A CA 1
ATOM 654 C C . ASP A 1 83 ? 2.787 -6.113 1.486 1 94.88 83 ASP A C 1
ATOM 656 O O . ASP A 1 83 ? 2.951 -6.406 2.672 1 94.88 83 ASP A O 1
ATOM 660 N N . GLU A 1 84 ? 2.107 -6.855 0.66 1 96.31 84 GLU A N 1
ATOM 661 C CA . GLU A 1 84 ? 1.447 -8.078 1.108 1 96.31 84 GLU A CA 1
ATOM 662 C C . GLU A 1 84 ? 2.467 -9.125 1.552 1 96.31 84 GLU A C 1
ATOM 664 O O . GLU A 1 84 ? 2.291 -9.766 2.588 1 96.31 84 GLU A O 1
ATOM 669 N N . VAL A 1 85 ? 3.488 -9.281 0.796 1 96.25 85 VAL A N 1
ATOM 670 C CA . VAL A 1 85 ? 4.539 -10.242 1.11 1 96.25 85 VAL A CA 1
ATOM 671 C C . VAL A 1 85 ? 5.156 -9.906 2.467 1 96.25 85 VAL A C 1
ATOM 673 O O . VAL A 1 85 ? 5.355 -10.797 3.303 1 96.25 85 VAL A O 1
ATOM 676 N N . ALA A 1 86 ? 5.41 -8.672 2.668 1 94.69 86 ALA A N 1
ATOM 677 C CA . ALA A 1 86 ? 6.008 -8.227 3.922 1 94.69 86 ALA A CA 1
ATOM 678 C C . ALA A 1 86 ? 5.027 -8.367 5.082 1 94.69 86 ALA A C 1
ATOM 680 O O . ALA A 1 86 ? 5.375 -8.914 6.133 1 94.69 86 ALA A O 1
ATOM 681 N N . ALA A 1 87 ? 3.807 -7.871 4.867 1 94.5 87 ALA A N 1
ATOM 682 C CA . ALA A 1 87 ? 2.795 -7.859 5.922 1 94.5 87 ALA A CA 1
ATOM 683 C C . ALA A 1 87 ? 2.484 -9.273 6.402 1 94.5 87 ALA A C 1
ATOM 685 O O . ALA A 1 87 ? 2.25 -9.492 7.59 1 94.5 87 ALA A O 1
ATOM 686 N N . GLU A 1 88 ? 2.549 -10.242 5.48 1 96.38 88 GLU A N 1
ATOM 687 C CA . GLU A 1 88 ? 2.182 -11.617 5.809 1 96.38 88 GLU A CA 1
ATOM 688 C C . GLU A 1 88 ? 3.412 -12.445 6.16 1 96.38 88 GLU A C 1
ATOM 690 O O . GLU A 1 88 ? 3.299 -13.641 6.461 1 96.38 88 GLU A O 1
ATOM 695 N N . SER A 1 89 ? 4.512 -11.844 6.105 1 96.62 89 SER A N 1
ATOM 696 C CA . SER A 1 89 ? 5.754 -12.586 6.285 1 96.62 89 SER A CA 1
ATOM 697 C C . SER A 1 89 ? 5.781 -13.844 5.418 1 96.62 89 SER A C 1
ATOM 699 O O . SER A 1 89 ? 6.059 -14.938 5.91 1 96.62 89 SER A O 1
ATOM 701 N N . ALA A 1 90 ? 5.445 -13.641 4.141 1 98 90 ALA A N 1
ATOM 702 C CA . ALA A 1 90 ? 5.43 -14.766 3.207 1 98 90 ALA A CA 1
ATOM 703 C C . ALA A 1 90 ? 6.805 -15.414 3.104 1 98 90 ALA A C 1
ATOM 705 O O . ALA A 1 90 ? 7.824 -14.719 3.076 1 98 90 ALA A O 1
ATOM 706 N N . ASP A 1 91 ? 6.812 -16.766 3.021 1 98.25 91 ASP A N 1
ATOM 707 C CA . ASP A 1 91 ? 8.055 -17.5 2.834 1 98.25 91 ASP A CA 1
ATOM 708 C C . ASP A 1 91 ? 8.422 -17.594 1.354 1 98.25 91 ASP A C 1
ATOM 710 O O . ASP A 1 91 ? 9.602 -17.641 1.004 1 98.25 91 ASP A O 1
ATOM 714 N N . VAL A 1 92 ? 7.363 -17.609 0.528 1 98.06 92 VAL A N 1
ATOM 715 C CA . VAL A 1 92 ? 7.555 -17.75 -0.912 1 98.06 92 VAL A CA 1
ATOM 716 C C . VAL A 1 92 ? 6.562 -16.859 -1.653 1 98.06 92 VAL A C 1
ATOM 718 O O . VAL A 1 92 ? 5.398 -16.75 -1.267 1 98.06 92 VAL A O 1
ATOM 721 N N . VAL A 1 93 ? 7.031 -16.219 -2.625 1 97.75 93 VAL A N 1
ATOM 722 C CA . VAL A 1 93 ? 6.156 -15.547 -3.576 1 97.75 93 VAL A CA 1
ATOM 723 C C . VAL A 1 93 ? 6.367 -16.125 -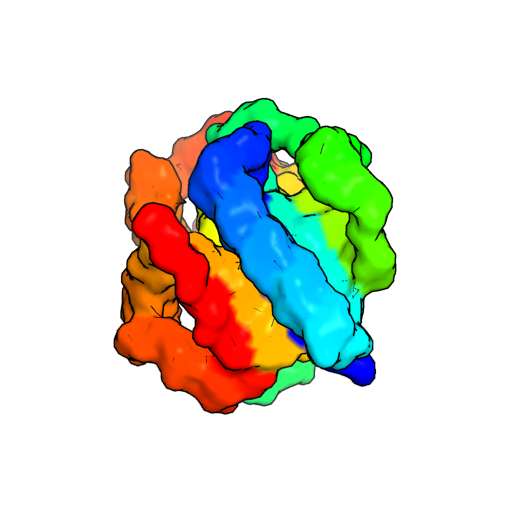4.977 1 97.75 93 VAL A C 1
ATOM 725 O O . VAL A 1 93 ? 7.508 -16.281 -5.418 1 97.75 93 VAL A O 1
ATOM 728 N N . VAL A 1 94 ? 5.273 -16.5 -5.625 1 97.69 94 VAL A N 1
ATOM 729 C CA . VAL A 1 94 ? 5.312 -17.047 -6.977 1 97.69 94 VAL A CA 1
ATOM 730 C C . VAL A 1 94 ? 4.801 -16.016 -7.973 1 97.69 94 VAL A C 1
ATOM 732 O O . VAL A 1 94 ? 3.654 -15.57 -7.883 1 97.69 94 VAL A O 1
ATOM 735 N N . ILE A 1 95 ? 5.633 -15.719 -8.922 1 95.25 95 ILE A N 1
ATOM 736 C CA . ILE A 1 95 ? 5.289 -14.641 -9.844 1 95.25 95 ILE A CA 1
ATOM 737 C C . ILE A 1 95 ? 5.598 -15.062 -11.273 1 95.25 95 ILE A C 1
ATOM 739 O O . ILE A 1 95 ? 6.484 -15.883 -11.508 1 95.25 95 ILE A O 1
ATOM 743 N N . GLY A 1 96 ? 4.801 -14.523 -12.141 1 92.88 96 GLY A N 1
ATOM 744 C CA . GLY A 1 96 ? 5.105 -14.75 -13.547 1 92.88 96 GLY A CA 1
ATOM 745 C C . GLY A 1 96 ? 6.328 -13.992 -14.023 1 92.88 96 GLY A C 1
ATOM 746 O O . GLY A 1 96 ? 6.758 -13.031 -13.383 1 92.88 96 GLY A O 1
ATOM 747 N N . SER A 1 97 ? 6.867 -14.305 -15.188 1 88.31 97 SER A N 1
ATOM 748 C CA . SER A 1 97 ? 8.094 -13.734 -15.727 1 88.31 97 SER A CA 1
ATOM 749 C C . SER A 1 97 ? 7.922 -12.25 -16.047 1 88.31 97 SER A C 1
ATOM 751 O O . SER A 1 97 ? 8.828 -11.453 -15.805 1 88.31 97 SER A O 1
ATOM 753 N N . LYS A 1 98 ? 6.777 -11.852 -16.547 1 85.88 98 LYS A N 1
ATOM 754 C CA . LYS A 1 98 ? 6.559 -10.438 -16.859 1 85.88 98 LYS A CA 1
ATOM 755 C C . LYS A 1 98 ? 6.473 -9.609 -15.578 1 85.88 98 LYS A C 1
ATOM 757 O O . LYS A 1 98 ? 7.031 -8.508 -15.516 1 85.88 98 LYS A O 1
ATOM 762 N N . GLN A 1 99 ? 5.812 -10.172 -14.625 1 88.19 99 GLN A N 1
ATOM 763 C CA . GLN A 1 99 ? 5.629 -9.453 -13.375 1 88.19 99 GLN A CA 1
ATOM 764 C C . GLN A 1 99 ? 6.945 -9.312 -12.617 1 88.19 99 GLN A C 1
ATOM 766 O O . GLN A 1 99 ? 7.176 -8.312 -11.938 1 88.19 99 GLN A O 1
ATOM 771 N N . VAL A 1 100 ? 7.773 -10.305 -12.727 1 87.25 100 VAL A N 1
ATOM 772 C CA . VAL A 1 100 ? 9.047 -10.234 -12.016 1 87.25 100 VAL A CA 1
ATOM 773 C C . VAL A 1 100 ? 9.875 -9.078 -12.555 1 87.25 100 VAL A C 1
ATOM 775 O O . VAL A 1 100 ? 10.57 -8.391 -11.797 1 87.25 100 VAL A O 1
ATOM 778 N N . GLY A 1 101 ? 9.859 -8.93 -13.891 1 86.88 101 GLY A N 1
ATOM 779 C CA . GLY A 1 101 ? 10.539 -7.777 -14.461 1 86.88 101 GLY A CA 1
ATOM 780 C C . GLY A 1 101 ? 10.023 -6.457 -13.93 1 86.88 101 GLY A C 1
ATOM 781 O O . GLY A 1 101 ? 10.805 -5.551 -13.641 1 86.88 101 GLY A O 1
ATOM 782 N N . ARG A 1 102 ? 8.742 -6.387 -13.758 1 87.69 102 ARG A N 1
ATOM 783 C CA . ARG A 1 102 ? 8.125 -5.176 -13.227 1 87.69 102 ARG A CA 1
ATOM 784 C C . ARG A 1 102 ? 8.508 -4.961 -11.766 1 87.69 102 ARG A C 1
ATOM 786 O O . ARG A 1 102 ? 8.781 -3.836 -11.344 1 87.69 102 ARG A O 1
ATOM 793 N N . LEU A 1 103 ? 8.516 -6.02 -11.039 1 89.25 103 LEU A N 1
ATOM 794 C CA . LEU A 1 103 ? 8.898 -5.93 -9.633 1 89.25 103 LEU A CA 1
ATOM 795 C C . LEU A 1 103 ? 10.359 -5.504 -9.492 1 89.25 103 LEU A C 1
ATOM 797 O O . LEU A 1 103 ? 10.695 -4.699 -8.625 1 89.25 103 LEU A O 1
ATOM 801 N N . ARG A 1 104 ? 11.203 -6.016 -10.336 1 86.88 104 ARG A N 1
ATOM 802 C CA . ARG A 1 104 ? 12.609 -5.648 -10.336 1 86.88 104 ARG A CA 1
ATOM 803 C C . ARG A 1 104 ? 12.789 -4.156 -10.594 1 86.88 104 ARG A C 1
ATOM 805 O O . ARG A 1 104 ? 13.555 -3.484 -9.898 1 86.88 104 ARG A O 1
ATOM 812 N N . ARG A 1 105 ? 12.07 -3.684 -11.539 1 86 105 ARG A N 1
ATOM 813 C CA . ARG A 1 105 ? 12.148 -2.264 -11.867 1 86 105 ARG A CA 1
ATOM 814 C C . ARG A 1 105 ? 11.633 -1.406 -10.719 1 86 105 ARG A C 1
ATOM 816 O O . ARG A 1 105 ? 12.219 -0.37 -10.398 1 86 105 ARG A O 1
ATOM 823 N N . ALA A 1 106 ? 10.594 -1.907 -10.141 1 83.19 106 ALA A N 1
ATOM 824 C CA . ALA A 1 106 ? 10.008 -1.165 -9.031 1 83.19 106 ALA A CA 1
ATOM 825 C C . ALA A 1 106 ? 10.969 -1.093 -7.848 1 83.19 106 ALA A C 1
ATOM 827 O O . ALA A 1 106 ? 11.18 -0.022 -7.273 1 83.19 106 ALA A O 1
ATOM 828 N N . VAL A 1 107 ? 11.539 -2.207 -7.504 1 84.44 107 VAL A N 1
ATOM 829 C CA . VAL A 1 107 ? 12.469 -2.277 -6.379 1 84.44 107 VAL A CA 1
ATOM 830 C C . VAL A 1 107 ? 13.703 -1.433 -6.676 1 84.44 107 VAL A C 1
ATOM 832 O O . VAL A 1 107 ? 14.188 -0.706 -5.805 1 84.44 107 VAL A O 1
ATOM 835 N N . ALA A 1 108 ? 14.148 -1.53 -7.855 1 83.12 108 ALA A N 1
ATOM 836 C CA . ALA A 1 108 ? 15.312 -0.738 -8.242 1 83.12 108 ALA A CA 1
ATOM 837 C C . ALA A 1 108 ? 15.008 0.755 -8.156 1 83.12 108 ALA A C 1
ATOM 839 O O . ALA A 1 108 ? 15.812 1.53 -7.637 1 83.12 108 ALA A O 1
ATOM 840 N N . ARG A 1 109 ? 13.883 1.104 -8.641 1 76.56 109 ARG A N 1
ATOM 841 C CA . ARG A 1 109 ? 13.531 2.514 -8.75 1 76.56 109 ARG A CA 1
ATOM 842 C C . ARG A 1 109 ? 13.148 3.09 -7.391 1 76.56 109 ARG A C 1
ATOM 844 O O . ARG A 1 109 ? 13.578 4.188 -7.031 1 76.56 109 ARG A O 1
ATOM 851 N N . PHE A 1 110 ? 12.461 2.234 -6.605 1 74.69 110 PHE A N 1
ATOM 852 C CA . PHE A 1 110 ? 11.867 2.809 -5.406 1 74.69 110 PHE A CA 1
ATOM 853 C C . PHE A 1 110 ? 12.711 2.498 -4.18 1 74.69 110 PHE A C 1
ATOM 855 O O . PHE A 1 110 ? 12.719 3.266 -3.215 1 74.69 110 PHE A O 1
ATOM 862 N N . LEU A 1 111 ? 13.461 1.449 -4.254 1 75.75 111 LEU A N 1
ATOM 863 C CA . LEU A 1 111 ? 14.172 1.018 -3.061 1 75.75 111 LEU A CA 1
ATOM 864 C C . LEU A 1 111 ? 15.68 1.086 -3.277 1 75.75 111 LEU A C 1
ATOM 866 O O . LEU A 1 111 ? 16.453 0.78 -2.369 1 75.75 111 LEU A O 1
ATOM 870 N N . ASP A 1 112 ? 15.977 1.661 -4.402 1 77.06 112 ASP A N 1
ATOM 871 C CA . ASP A 1 112 ? 17.391 1.749 -4.758 1 77.06 112 ASP A CA 1
ATOM 872 C C . ASP A 1 112 ? 18.094 0.414 -4.539 1 77.06 112 ASP A C 1
ATOM 874 O O . ASP A 1 112 ? 19.234 0.377 -4.047 1 77.06 112 ASP A O 1
ATOM 878 N N . GLU A 1 113 ? 17.344 -0.678 -4.617 1 72.75 113 GLU A N 1
ATOM 879 C CA . GLU A 1 113 ? 17.859 -2.043 -4.574 1 72.75 113 GLU A CA 1
ATOM 880 C C . GLU A 1 113 ? 17.766 -2.711 -5.945 1 72.75 113 GLU A C 1
ATOM 882 O O . GLU A 1 113 ? 16.672 -2.865 -6.496 1 72.75 113 GLU A O 1
ATOM 887 N N . PRO A 1 114 ? 18.844 -3.088 -6.375 1 67.75 114 PRO A N 1
ATOM 888 C CA . PRO A 1 114 ? 18.859 -3.549 -7.766 1 67.75 114 PRO A CA 1
ATOM 889 C C . PRO A 1 114 ? 18.344 -4.98 -7.918 1 67.75 114 PRO A C 1
ATOM 891 O O . PRO A 1 114 ? 17.922 -5.375 -9.008 1 67.75 114 PRO A O 1
ATOM 894 N N . ASP A 1 115 ? 18.391 -5.691 -6.941 1 83.31 115 ASP A N 1
ATOM 895 C CA . ASP A 1 115 ? 18.078 -7.109 -7.102 1 83.31 115 ASP A CA 1
ATOM 896 C C . ASP A 1 115 ? 16.875 -7.508 -6.258 1 83.31 115 ASP A C 1
ATOM 898 O O . ASP A 1 115 ? 16.969 -7.582 -5.031 1 83.31 115 ASP A O 1
ATOM 902 N N . ILE A 1 116 ? 15.891 -7.91 -6.996 1 81.88 116 ILE A N 1
ATOM 903 C CA . ILE A 1 116 ? 14.648 -8.25 -6.32 1 81.88 116 ILE A CA 1
ATOM 904 C C . ILE A 1 116 ? 14.828 -9.539 -5.512 1 81.88 116 ILE A C 1
ATOM 906 O O . ILE A 1 116 ? 14.289 -9.664 -4.41 1 81.88 116 ILE A O 1
ATOM 910 N N . ASP A 1 117 ? 15.555 -10.445 -6.031 1 86.06 117 ASP A N 1
ATOM 911 C CA . ASP A 1 117 ? 15.781 -11.695 -5.312 1 86.06 117 ASP A CA 1
ATOM 912 C C . ASP A 1 117 ? 16.516 -11.438 -3.994 1 86.06 117 ASP A C 1
ATOM 914 O O . ASP A 1 117 ? 16.125 -11.969 -2.951 1 86.06 117 ASP A O 1
ATOM 918 N N . GLU A 1 118 ? 17.5 -10.68 -4.129 1 86.38 118 GLU A N 1
ATOM 919 C CA . GLU A 1 118 ? 18.266 -10.336 -2.932 1 86.38 118 GLU A CA 1
ATOM 920 C C . GLU A 1 118 ? 17.406 -9.57 -1.929 1 86.38 118 GLU A C 1
ATOM 922 O O . GLU A 1 118 ? 17.453 -9.852 -0.729 1 86.38 118 GLU A O 1
ATOM 927 N N . PHE A 1 119 ? 16.672 -8.703 -2.471 1 86.31 119 PHE A N 1
ATOM 928 C CA . PHE A 1 119 ? 15.82 -7.902 -1.594 1 86.31 119 PHE A CA 1
ATOM 929 C C . PHE A 1 119 ? 14.82 -8.781 -0.85 1 86.31 11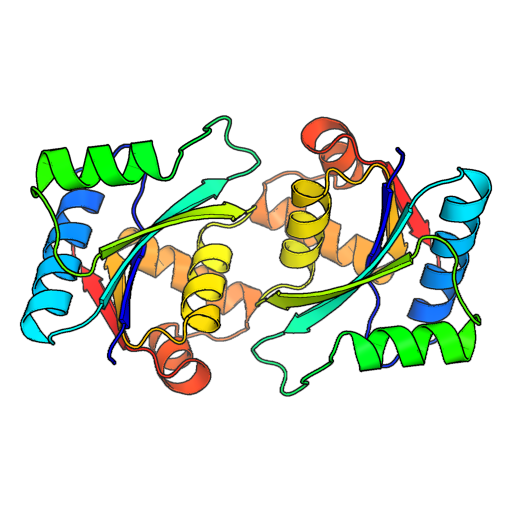9 PHE A C 1
ATOM 931 O O . PHE A 1 119 ? 14.734 -8.727 0.378 1 86.31 119 PHE A O 1
ATOM 938 N N . LEU A 1 120 ? 14.188 -9.617 -1.585 1 89.19 120 LEU A N 1
ATOM 939 C CA . LEU A 1 120 ? 13.172 -10.477 -0.983 1 89.19 120 LEU A CA 1
ATOM 940 C C . LEU A 1 120 ? 13.805 -11.453 0.002 1 89.19 120 LEU A C 1
ATOM 942 O O . LEU A 1 120 ? 13.281 -11.656 1.103 1 89.19 120 LEU A O 1
ATOM 946 N N . ARG A 1 121 ? 14.922 -11.953 -0.33 1 90.44 121 ARG A N 1
ATOM 947 C CA . ARG A 1 121 ? 15.586 -12.938 0.518 1 90.44 121 ARG A CA 1
ATOM 948 C C . ARG A 1 121 ? 16.172 -12.289 1.764 1 90.44 121 ARG A C 1
ATOM 950 O O . ARG A 1 121 ? 15.922 -12.734 2.883 1 90.44 121 ARG A O 1
ATOM 957 N N . GLU A 1 122 ? 16.812 -11.188 1.579 1 87.88 122 GLU A N 1
ATOM 958 C CA . GLU A 1 122 ? 17.578 -10.609 2.682 1 87.88 122 GLU A CA 1
ATOM 959 C C . GLU A 1 122 ? 16.703 -9.711 3.547 1 87.88 122 GLU A C 1
ATOM 961 O O . GLU A 1 122 ? 16.859 -9.672 4.77 1 87.88 122 GLU A O 1
ATOM 966 N N . GLU A 1 123 ? 15.773 -9.039 2.891 1 84.88 123 GLU A N 1
ATOM 967 C CA . GLU A 1 123 ? 15 -8.047 3.629 1 84.88 123 GLU A CA 1
ATOM 968 C C . GLU A 1 123 ? 13.672 -8.625 4.109 1 84.88 123 GLU A C 1
ATOM 970 O O . GLU A 1 123 ? 13.172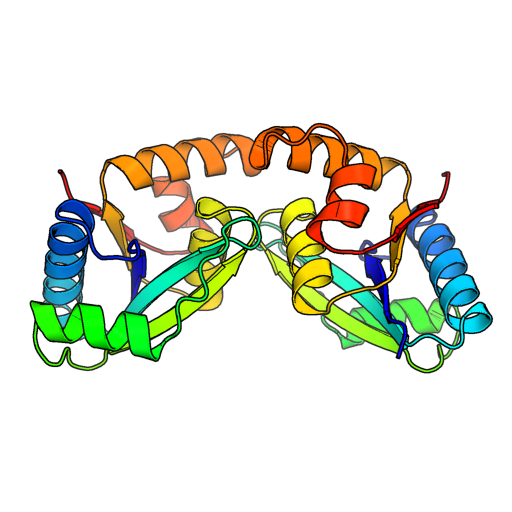 -8.234 5.168 1 84.88 123 GLU A O 1
ATOM 975 N N . LEU A 1 124 ? 13.172 -9.578 3.342 1 89 124 LEU A N 1
ATOM 976 C CA . LEU A 1 124 ? 11.836 -10.062 3.678 1 89 124 LEU A CA 1
ATOM 977 C C . LEU A 1 124 ? 11.859 -11.547 4 1 89 124 LEU A C 1
ATOM 979 O O . LEU A 1 124 ? 10.82 -12.148 4.293 1 89 124 LEU A O 1
ATOM 983 N N . ASP A 1 125 ? 13.062 -12.188 3.928 1 94.19 125 ASP A N 1
ATOM 984 C CA . ASP A 1 125 ? 13.195 -13.617 4.176 1 94.19 125 ASP A CA 1
ATOM 985 C C . ASP A 1 125 ? 12.211 -14.414 3.316 1 94.19 125 ASP A C 1
ATOM 987 O O . ASP A 1 125 ? 11.547 -15.32 3.812 1 94.19 125 ASP A O 1
ATOM 991 N N . CYS A 1 126 ? 12.055 -13.992 2.105 1 96.69 126 CYS A N 1
ATOM 992 C CA . CYS A 1 126 ? 11.102 -14.578 1.171 1 96.69 126 CYS A CA 1
ATOM 993 C C . CYS A 1 126 ? 11.805 -15.062 -0.091 1 96.69 126 CYS A C 1
ATOM 995 O O . CYS A 1 126 ? 12.633 -14.352 -0.662 1 96.69 126 CYS A O 1
ATOM 997 N N . GLU A 1 127 ? 11.469 -16.25 -0.472 1 96.44 127 GLU A N 1
ATOM 998 C CA . GLU A 1 127 ? 11.953 -16.812 -1.732 1 96.44 127 GLU A CA 1
ATOM 999 C C . GLU A 1 127 ? 11.039 -16.422 -2.893 1 96.44 127 GLU A C 1
ATOM 1001 O O . GLU A 1 127 ? 9.812 -16.453 -2.764 1 96.44 127 GLU A O 1
ATOM 1006 N N . VAL A 1 128 ? 11.672 -16.031 -4.012 1 95 128 VAL A N 1
ATOM 1007 C CA . VAL A 1 128 ? 10.883 -15.727 -5.199 1 95 128 VAL A CA 1
ATOM 1008 C C . VAL A 1 128 ? 11 -16.859 -6.211 1 95 128 VAL A C 1
ATOM 1010 O O . VAL A 1 128 ? 12.109 -17.297 -6.535 1 95 128 VAL A O 1
ATOM 1013 N N . ILE A 1 129 ? 9.883 -17.328 -6.629 1 95.75 129 ILE A N 1
ATOM 1014 C CA . ILE A 1 129 ? 9.836 -18.328 -7.695 1 95.75 129 ILE A CA 1
ATOM 1015 C C . ILE A 1 129 ? 9.164 -17.719 -8.93 1 95.75 129 ILE A C 1
ATOM 1017 O O . ILE A 1 129 ? 8.031 -17.234 -8.852 1 95.75 129 ILE A O 1
ATOM 1021 N N . THR A 1 130 ? 9.883 -17.766 -10.016 1 94.88 130 THR A N 1
ATOM 1022 C CA . THR A 1 130 ? 9.391 -17.188 -11.258 1 94.88 130 THR A CA 1
ATOM 1023 C C . THR A 1 130 ? 8.891 -18.281 -12.203 1 94.88 130 THR A C 1
ATOM 1025 O O . THR A 1 130 ? 9.562 -19.297 -12.406 1 94.88 130 THR A O 1
ATOM 1028 N N . VAL A 1 131 ? 7.695 -18.062 -12.625 1 93.81 131 VAL A N 1
ATOM 1029 C CA . VAL A 1 131 ? 7.109 -19 -13.57 1 93.81 131 VAL A CA 1
ATOM 1030 C C . VAL A 1 131 ? 7.207 -18.453 -14.992 1 93.81 131 VAL A C 1
ATOM 1032 O O . VAL A 1 131 ? 6.879 -17.297 -15.234 1 93.81 131 VAL A O 1
ATOM 1035 N N . GLY A 1 132 ? 7.875 -19.141 -15.852 1 80.31 132 GLY A N 1
ATOM 1036 C CA . GLY A 1 132 ? 8.109 -18.781 -17.234 1 80.31 132 GLY A CA 1
ATOM 1037 C C . GLY A 1 132 ? 6.855 -18.844 -18.094 1 80.31 132 GLY A C 1
ATOM 1038 O O . GLY A 1 132 ? 5.922 -19.578 -17.781 1 80.31 132 GLY A O 1
ATOM 1039 N N . GLY A 1 133 ? 6.383 -17.609 -18.781 1 60.12 133 GLY A N 1
ATOM 1040 C CA . GLY A 1 133 ? 5.379 -17.75 -19.828 1 60.12 133 GLY A CA 1
ATOM 1041 C C . GLY A 1 133 ? 5.859 -18.578 -21 1 60.12 133 GLY A C 1
ATOM 1042 O O . GLY A 1 133 ? 7.055 -18.859 -21.141 1 60.12 133 GLY A O 1
ATOM 1043 N N . MET B 1 1 ? -19.453 12.844 6.801 1 86.88 1 MET B N 1
ATOM 1044 C CA . MET B 1 1 ? -18.609 13.773 7.551 1 86.88 1 MET B CA 1
ATOM 1045 C C . MET B 1 1 ? -17.281 14 6.848 1 86.88 1 MET B C 1
ATOM 1047 O O . MET B 1 1 ? -16.781 13.109 6.168 1 86.88 1 MET B O 1
ATOM 1051 N N . THR B 1 2 ? -16.781 15.25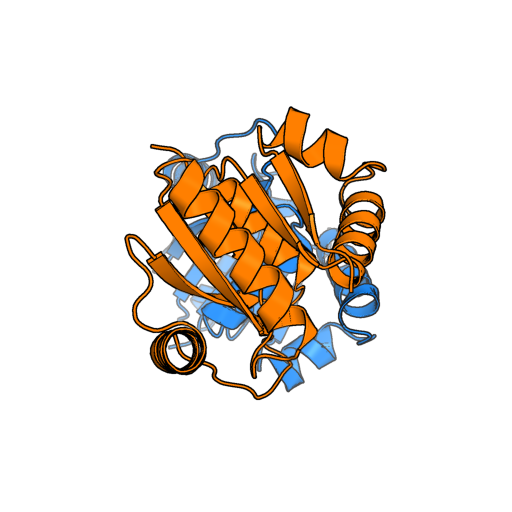 6.789 1 96.88 2 THR B N 1
ATOM 1052 C CA . THR B 1 2 ? -15.547 15.641 6.125 1 96.88 2 THR B CA 1
ATOM 1053 C C . THR B 1 2 ? -14.344 15.039 6.836 1 96.88 2 THR B C 1
ATOM 1055 O O . THR B 1 2 ? -14.281 15.023 8.07 1 96.88 2 THR B O 1
ATOM 1058 N N . LEU B 1 3 ? -13.406 14.469 6.086 1 98.62 3 LEU B N 1
ATOM 1059 C CA . LEU B 1 3 ? -12.211 13.859 6.652 1 98.62 3 LEU B CA 1
ATOM 1060 C C . LEU B 1 3 ? -10.945 14.523 6.117 1 98.62 3 LEU B C 1
ATOM 1062 O O . LEU B 1 3 ? -10.758 14.617 4.902 1 98.62 3 LEU B O 1
ATOM 1066 N N . VAL B 1 4 ? -10.117 14.984 7.02 1 98.69 4 VAL B N 1
ATOM 1067 C CA . VAL B 1 4 ? -8.805 15.547 6.715 1 98.69 4 VAL B CA 1
ATOM 1068 C C . VAL B 1 4 ? -7.715 14.523 7.055 1 98.69 4 VAL B C 1
ATOM 1070 O O . VAL B 1 4 ? -7.727 13.938 8.141 1 98.69 4 VAL B O 1
ATOM 1073 N N . VAL B 1 5 ? -6.852 14.305 6.152 1 98.69 5 VAL B N 1
ATOM 1074 C CA . VAL B 1 5 ? -5.703 13.438 6.387 1 98.69 5 VAL B CA 1
ATOM 1075 C C . VAL B 1 5 ? -4.418 14.266 6.344 1 98.69 5 VAL B C 1
ATOM 1077 O O . VAL B 1 5 ? -4.23 15.094 5.449 1 98.69 5 VAL B O 1
ATOM 1080 N N . VAL B 1 6 ? -3.566 14.055 7.297 1 98.44 6 VAL B N 1
ATOM 1081 C CA . VAL B 1 6 ? -2.277 14.734 7.316 1 98.44 6 VAL B CA 1
ATOM 1082 C C . VAL B 1 6 ? -1.161 13.727 7.578 1 98.44 6 VAL B C 1
ATOM 1084 O O . VAL B 1 6 ? -1.053 13.18 8.68 1 98.44 6 VAL B O 1
ATOM 1087 N N . PRO B 1 7 ? -0.342 13.461 6.57 1 97.06 7 PRO B N 1
ATOM 1088 C CA . PRO B 1 7 ? 0.855 12.641 6.793 1 97.06 7 PRO B CA 1
ATOM 1089 C C . PRO B 1 7 ? 1.983 13.422 7.465 1 97.06 7 PRO B C 1
ATOM 1091 O O . PRO B 1 7 ? 2.25 14.57 7.094 1 97.06 7 PRO B O 1
ATOM 1094 N N . VAL B 1 8 ? 2.613 12.789 8.453 1 95.19 8 VAL B N 1
ATOM 1095 C CA . VAL B 1 8 ? 3.723 13.438 9.148 1 95.19 8 VAL B CA 1
ATOM 1096 C C . VAL B 1 8 ? 4.875 12.445 9.305 1 95.19 8 VAL B C 1
ATOM 1098 O O . VAL B 1 8 ? 4.684 11.234 9.195 1 95.19 8 VAL B O 1
ATOM 1101 N N . ARG B 1 9 ? 6.023 13.023 9.523 1 91.12 9 ARG B N 1
ATOM 1102 C CA . ARG B 1 9 ? 7.176 12.195 9.867 1 91.12 9 ARG B CA 1
ATOM 1103 C C . ARG B 1 9 ? 7.207 11.898 11.359 1 91.12 9 ARG B C 1
ATOM 1105 O O . ARG B 1 9 ? 6.547 12.578 12.148 1 91.12 9 ARG B O 1
ATOM 1112 N N . TYR B 1 10 ? 7.965 10.875 11.664 1 91.44 10 TYR B N 1
ATOM 1113 C CA . TYR B 1 10 ? 8.281 10.539 13.055 1 91.44 10 TYR B CA 1
ATOM 1114 C C . TYR B 1 10 ? 9.781 10.352 13.242 1 91.44 10 TYR B C 1
ATOM 1116 O O . TYR B 1 10 ? 10.414 9.602 12.492 1 91.44 10 TYR B O 1
ATOM 1124 N N . PRO B 1 11 ? 10.406 10.992 14.18 1 90.44 11 PRO B N 1
ATOM 1125 C CA . PRO B 1 11 ? 9.828 11.992 15.078 1 90.44 11 PRO B CA 1
ATOM 1126 C C . PRO B 1 11 ? 9.375 13.25 14.344 1 90.44 11 PRO B C 1
ATOM 1128 O O . PRO B 1 11 ? 9.836 13.523 13.234 1 90.44 11 PRO B O 1
ATOM 1131 N N . LEU B 1 12 ? 8.523 14 15.031 1 91.5 12 LEU B N 1
ATOM 1132 C CA . LEU B 1 12 ? 7.98 15.203 14.414 1 91.5 12 LEU B CA 1
ATOM 1133 C C . LEU B 1 12 ? 9.062 16.25 14.219 1 91.5 12 LEU B C 1
ATOM 1135 O O . LEU B 1 12 ? 9.781 16.609 15.164 1 91.5 12 LEU B O 1
ATOM 1139 N N . SER B 1 13 ? 9.281 16.594 12.984 1 88.75 13 SER B N 1
ATOM 1140 C CA . SER B 1 13 ? 10.18 17.703 12.672 1 88.75 13 SER B CA 1
ATOM 1141 C C . SER B 1 13 ? 9.445 19.047 12.719 1 88.75 13 SER B C 1
ATOM 1143 O O . SER B 1 13 ? 8.227 19.078 12.922 1 88.75 13 SER B O 1
ATOM 1145 N N . ASN B 1 14 ? 10.18 20.156 12.594 1 85.12 14 ASN B N 1
ATOM 1146 C CA . ASN B 1 14 ? 9.562 21.484 12.508 1 85.12 14 ASN B CA 1
ATOM 1147 C C . ASN B 1 14 ? 8.586 21.578 11.344 1 85.12 14 ASN B C 1
ATOM 1149 O O . ASN B 1 14 ? 7.512 22.172 11.477 1 85.12 14 ASN B O 1
ATOM 1153 N N . HIS B 1 15 ? 8.945 20.953 10.297 1 85.56 15 HIS B N 1
ATOM 1154 C CA . HIS B 1 15 ? 8.078 20.953 9.125 1 85.56 15 HIS B CA 1
ATOM 1155 C C . HIS B 1 15 ? 6.801 20.156 9.383 1 85.56 15 HIS B C 1
ATOM 1157 O O . HIS B 1 15 ? 5.707 20.594 9.016 1 85.56 15 HIS B O 1
ATOM 1163 N N . SER B 1 16 ? 6.977 19.078 10.062 1 89.44 16 SER B N 1
ATOM 1164 C CA . SER B 1 16 ? 5.812 18.25 10.391 1 89.44 16 SER B CA 1
ATOM 1165 C C . SER B 1 16 ? 4.883 18.984 11.359 1 89.44 16 SER B C 1
ATOM 1167 O O . SER B 1 16 ? 3.66 18.875 11.258 1 89.44 16 SER B O 1
ATOM 1169 N N . ARG B 1 17 ? 5.492 19.812 12.234 1 92.5 17 ARG B N 1
ATOM 1170 C CA . ARG B 1 17 ? 4.688 20.547 13.203 1 92.5 17 ARG B CA 1
ATOM 1171 C C . ARG B 1 17 ? 3.83 21.594 12.508 1 92.5 17 ARG B C 1
ATOM 1173 O O . ARG B 1 17 ? 2.652 21.766 12.836 1 92.5 17 ARG B O 1
ATOM 1180 N N . ALA B 1 18 ? 4.395 22.297 11.539 1 93.5 18 ALA B N 1
ATOM 1181 C CA . ALA B 1 18 ? 3.648 23.297 10.789 1 93.5 18 ALA B CA 1
ATOM 1182 C C . ALA B 1 18 ? 2.51 22.656 10 1 93.5 18 ALA B C 1
ATOM 1184 O O . ALA B 1 18 ? 1.396 23.188 9.969 1 93.5 18 ALA B O 1
ATOM 1185 N N . THR B 1 19 ? 2.807 21.531 9.391 1 95.62 19 THR B N 1
ATOM 1186 C CA . THR B 1 19 ? 1.805 20.812 8.617 1 95.62 19 THR B CA 1
ATOM 1187 C C . THR B 1 19 ? 0.678 20.312 9.516 1 95.62 19 THR B C 1
ATOM 1189 O O . THR B 1 19 ? -0.499 20.438 9.164 1 95.62 19 THR B O 1
ATOM 1192 N N . LEU B 1 20 ? 1.063 19.859 10.625 1 96.69 20 LEU B N 1
ATOM 1193 C CA . LEU B 1 20 ? 0.088 19.344 11.578 1 96.69 20 LEU B CA 1
ATOM 1194 C C . LEU B 1 20 ? -0.782 20.469 12.125 1 96.69 20 LEU B C 1
ATOM 1196 O O . LEU B 1 20 ? -1.999 20.312 12.25 1 96.69 20 LEU B O 1
ATOM 1200 N N . ALA B 1 21 ? -0.155 21.578 12.461 1 96.94 21 ALA B N 1
ATOM 1201 C CA . ALA B 1 21 ? -0.9 22.719 12.961 1 96.94 21 ALA B CA 1
ATOM 1202 C C . ALA B 1 21 ? -1.96 23.172 11.961 1 96.94 21 ALA B C 1
ATOM 1204 O O . ALA B 1 21 ? -3.104 23.438 12.336 1 96.94 21 ALA B O 1
ATOM 1205 N N . GLU B 1 22 ? -1.562 23.188 10.727 1 97.56 22 GLU B N 1
ATOM 1206 C CA . GLU B 1 22 ? -2.488 23.578 9.672 1 97.56 22 GLU B CA 1
ATOM 1207 C C . GLU B 1 22 ? -3.613 22.562 9.516 1 97.56 22 GLU B C 1
ATOM 1209 O O . GLU B 1 22 ? -4.773 22.922 9.344 1 97.56 22 GLU B O 1
ATOM 1214 N N . ALA B 1 23 ? -3.275 21.312 9.57 1 98.19 23 ALA B N 1
ATOM 1215 C CA . ALA B 1 23 ? -4.277 20.25 9.445 1 98.19 23 ALA B CA 1
ATOM 1216 C C . ALA B 1 23 ? -5.289 20.328 10.586 1 98.19 23 ALA B C 1
ATOM 1218 O O . ALA B 1 23 ? -6.492 20.172 10.367 1 98.19 23 ALA B O 1
ATOM 1219 N N . ILE B 1 24 ? -4.793 20.594 11.789 1 98.12 24 ILE B N 1
ATOM 1220 C CA . ILE B 1 24 ? -5.652 20.703 12.961 1 98.12 24 ILE B CA 1
ATOM 1221 C C . ILE B 1 24 ? -6.594 21.891 12.797 1 98.12 24 ILE B C 1
ATOM 1223 O O . ILE B 1 24 ? -7.797 21.781 13.031 1 98.12 24 ILE B O 1
ATOM 1227 N N . ARG B 1 25 ? -6.043 22.969 12.352 1 97.94 25 ARG B N 1
ATOM 1228 C CA . ARG B 1 25 ? -6.836 24.172 12.117 1 97.94 25 ARG B CA 1
ATOM 1229 C C . ARG B 1 25 ? -7.93 23.922 11.094 1 97.94 25 ARG B C 1
ATOM 1231 O O . ARG B 1 25 ? -9.086 24.281 11.312 1 97.94 25 ARG B O 1
ATOM 1238 N N . ILE B 1 26 ? -7.598 23.312 10.031 1 97.81 26 ILE B N 1
ATOM 1239 C CA . ILE B 1 26 ? -8.539 23.031 8.953 1 97.81 26 ILE B CA 1
ATOM 1240 C C . ILE B 1 26 ? -9.633 22.094 9.445 1 97.81 26 ILE B C 1
ATOM 1242 O O . ILE B 1 26 ? -10.82 22.312 9.172 1 97.81 26 ILE B O 1
ATOM 1246 N N . ALA B 1 27 ? -9.234 21.031 10.125 1 98 27 ALA B N 1
ATOM 1247 C CA . ALA B 1 27 ? -10.211 20.094 10.648 1 98 27 ALA B CA 1
ATOM 1248 C C . ALA B 1 27 ? -11.195 20.766 11.594 1 98 27 ALA B C 1
ATOM 1250 O O . ALA B 1 27 ? -12.398 20.5 11.539 1 98 27 ALA B O 1
ATOM 1251 N N . GLU B 1 28 ? -10.672 21.688 12.406 1 97.12 28 GLU B N 1
ATOM 1252 C CA . GLU B 1 28 ? -11.523 22.422 13.336 1 97.12 28 GLU B CA 1
ATOM 1253 C C . GLU B 1 28 ? -12.461 23.359 12.578 1 97.12 28 GLU B C 1
ATOM 1255 O O . GLU B 1 28 ? -13.664 23.391 12.852 1 97.12 28 GLU B O 1
ATOM 1260 N N . ASP B 1 29 ? -11.938 24.062 11.672 1 97.06 29 ASP B N 1
ATOM 1261 C CA . ASP B 1 29 ? -12.703 25.047 10.914 1 97.06 29 ASP B CA 1
ATOM 1262 C C . ASP B 1 29 ? -13.828 24.391 10.125 1 97.06 29 ASP B C 1
ATOM 1264 O O . ASP B 1 29 ? -14.906 24.969 9.953 1 97.06 29 ASP B O 1
ATOM 1268 N N . ARG B 1 30 ? -13.516 23.156 9.727 1 96.94 30 ARG B N 1
ATOM 1269 C CA . ARG B 1 30 ? -14.484 22.469 8.867 1 96.94 30 ARG B CA 1
ATOM 1270 C C . ARG B 1 30 ? -15.297 21.453 9.656 1 96.94 30 ARG B C 1
ATOM 1272 O O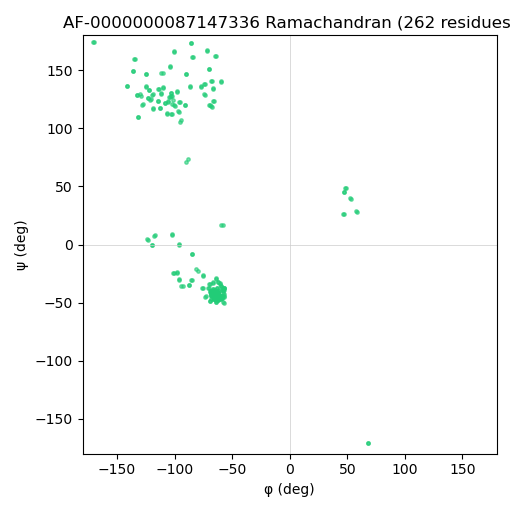 . ARG B 1 30 ? -16.031 20.641 9.07 1 96.94 30 ARG B O 1
ATOM 1279 N N . ASP B 1 31 ? -15.141 21.469 10.953 1 97.44 31 ASP B N 1
ATOM 1280 C CA . ASP B 1 31 ? -15.797 20.469 11.797 1 97.44 31 ASP B CA 1
ATOM 1281 C C . ASP B 1 31 ? -15.609 19.062 11.242 1 97.44 31 ASP B C 1
ATOM 1283 O O . ASP B 1 31 ? -16.578 18.312 11.078 1 97.44 31 ASP B O 1
ATOM 1287 N N . ALA B 1 32 ? -14.328 18.766 10.828 1 98.25 32 ALA B N 1
ATOM 1288 C CA . ALA B 1 32 ? -13.969 17.531 10.141 1 98.25 32 ALA B CA 1
ATOM 1289 C C . ALA B 1 32 ? -13.25 16.562 11.086 1 98.25 32 ALA B C 1
ATOM 1291 O O . ALA B 1 32 ? -12.703 16.984 12.109 1 98.25 32 ALA B O 1
ATOM 1292 N N . ASP B 1 33 ? -13.359 15.297 10.805 1 98.62 33 ASP B N 1
ATOM 1293 C CA . ASP B 1 33 ? -12.461 14.328 11.422 1 98.62 33 ASP B CA 1
ATOM 1294 C C . ASP B 1 33 ? -11.039 14.477 10.883 1 98.62 33 ASP B C 1
ATOM 1296 O O . ASP B 1 33 ? -10.844 14.922 9.75 1 98.62 33 ASP B O 1
ATOM 1300 N N . LEU B 1 34 ? -10.109 14.125 11.75 1 98.75 34 LEU B N 1
ATOM 1301 C CA . LEU B 1 34 ? -8.703 14.25 11.383 1 98.75 34 LEU B CA 1
ATOM 1302 C C . LEU B 1 34 ? -7.988 12.906 11.516 1 98.75 34 LEU B C 1
ATOM 1304 O O . LEU B 1 34 ? -8.102 12.234 12.539 1 98.75 34 LEU B O 1
ATOM 1308 N N . THR B 1 35 ? -7.375 12.508 10.492 1 98.75 35 THR B N 1
ATOM 1309 C CA . THR B 1 35 ? -6.457 11.375 10.547 1 98.75 35 THR B CA 1
ATOM 1310 C C . THR B 1 35 ? -5.008 11.844 10.461 1 98.75 35 THR B C 1
ATOM 1312 O O . THR B 1 35 ? -4.594 12.406 9.445 1 98.75 35 THR B O 1
ATOM 1315 N N . VAL B 1 36 ? -4.309 11.672 11.516 1 98.5 36 VAL B N 1
ATOM 1316 C CA . VAL B 1 36 ? -2.861 11.867 11.516 1 98.5 36 VAL B CA 1
ATOM 1317 C C . VAL B 1 36 ? -2.16 10.555 11.188 1 98.5 36 VAL B C 1
ATOM 1319 O O . VAL B 1 36 ? -2.303 9.57 11.914 1 98.5 36 VAL B O 1
ATOM 1322 N N . MET B 1 37 ? -1.422 10.602 10.109 1 97.62 37 MET B N 1
ATOM 1323 C CA . MET B 1 37 ? -0.847 9.32 9.711 1 97.62 37 MET B CA 1
ATOM 1324 C C . MET B 1 37 ? 0.669 9.422 9.578 1 97.62 37 MET B C 1
ATOM 1326 O O . MET B 1 37 ? 1.199 10.484 9.242 1 97.62 37 MET B O 1
ATOM 1330 N N . HIS B 1 38 ? 1.304 8.367 9.891 1 96.75 38 HIS B N 1
ATOM 1331 C CA . HIS B 1 38 ? 2.727 8.156 9.656 1 96.75 38 HIS B CA 1
ATOM 1332 C C . HIS B 1 38 ? 2.969 6.883 8.852 1 96.75 38 HIS B C 1
ATOM 1334 O O . HIS B 1 38 ? 2.33 5.859 9.094 1 96.75 38 HIS B O 1
ATOM 1340 N N . VAL B 1 39 ? 3.83 7.039 7.914 1 95.25 39 VAL B N 1
ATOM 1341 C CA . VAL B 1 39 ? 4.23 5.867 7.141 1 95.25 39 VAL B CA 1
ATOM 1342 C C . VAL B 1 39 ? 5.523 5.289 7.707 1 95.25 39 VAL B C 1
ATOM 1344 O O . VAL B 1 39 ? 6.566 5.949 7.691 1 95.25 39 VAL B O 1
ATOM 1347 N N . ASP B 1 40 ? 5.414 4.094 8.234 1 94.75 40 ASP B N 1
ATOM 1348 C CA . ASP B 1 40 ? 6.566 3.354 8.742 1 94.75 40 ASP B CA 1
ATOM 1349 C C . ASP B 1 40 ? 7.121 2.402 7.68 1 94.75 40 ASP B C 1
ATOM 1351 O O . ASP B 1 40 ? 6.547 1.34 7.434 1 94.75 40 ASP B O 1
ATOM 1355 N N . LEU B 1 41 ? 8.234 2.715 7.117 1 90.94 41 LEU B N 1
ATOM 1356 C CA . LEU B 1 41 ? 8.781 1.957 5.996 1 90.94 41 LEU B CA 1
ATOM 1357 C C . LEU B 1 41 ? 9.359 0.628 6.473 1 90.94 41 LEU B C 1
ATOM 1359 O O . LEU B 1 41 ? 10.023 0.57 7.508 1 90.94 41 LEU B O 1
ATOM 1363 N N . TYR B 1 42 ? 9.078 -0.384 5.684 1 87.81 42 TYR B N 1
ATOM 1364 C CA . TYR B 1 42 ? 9.578 -1.711 6.027 1 87.81 42 TYR B CA 1
ATOM 1365 C C . TYR B 1 42 ? 11.102 -1.717 6.105 1 87.81 42 TYR B C 1
ATOM 1367 O O . TYR B 1 42 ? 11.68 -2.443 6.918 1 87.81 42 TYR B O 1
ATOM 1375 N N . GLN B 1 43 ? 11.695 -0.957 5.258 1 81.06 43 GLN B N 1
ATOM 1376 C CA . GLN B 1 43 ? 13.148 -0.998 5.133 1 81.06 43 GLN B CA 1
ATOM 1377 C C . GLN B 1 43 ? 13.82 -0.09 6.164 1 81.06 43 GLN B C 1
ATOM 1379 O O . GLN B 1 43 ? 15.047 -0.052 6.262 1 81.06 43 GLN B O 1
ATOM 1384 N N . GLU B 1 44 ? 12.898 0.632 6.777 1 80.31 44 GLU B N 1
ATOM 1385 C CA . GLU B 1 44 ? 13.445 1.475 7.836 1 80.31 44 GLU B CA 1
ATOM 1386 C C . GLU B 1 44 ? 13.188 0.868 9.211 1 80.31 44 GLU B C 1
ATOM 1388 O O . GLU B 1 44 ? 12.211 0.141 9.406 1 80.31 44 GLU B O 1
ATOM 1393 N N . SER B 1 45 ? 14.078 0.559 10.047 1 64.94 45 SER B N 1
ATOM 1394 C CA . SER B 1 45 ? 14.078 -0.116 11.344 1 64.94 45 SER B CA 1
ATOM 1395 C C . SER B 1 45 ? 13.172 0.598 12.344 1 64.94 45 SER B C 1
ATOM 1397 O O . SER B 1 45 ? 13.156 0.252 13.523 1 64.94 45 SER B O 1
ATOM 1399 N N . GLY B 1 46 ? 12.32 1.42 11.969 1 67.12 46 GLY B N 1
ATOM 1400 C CA . GLY B 1 46 ? 11.625 2.139 13.023 1 67.12 46 GLY B CA 1
ATOM 1401 C C . GLY B 1 46 ? 10.219 1.614 13.273 1 67.12 46 GLY B C 1
ATOM 1402 O O . GLY B 1 46 ? 9.586 1.058 12.375 1 67.12 46 GLY B O 1
ATOM 1403 N N . GLU B 1 47 ? 9.969 0.998 14.422 1 83.12 47 GLU B N 1
ATOM 1404 C CA . GLU B 1 47 ? 8.641 0.533 14.82 1 83.12 47 GLU B CA 1
ATOM 1405 C C . GLU B 1 47 ? 7.875 1.624 15.562 1 83.12 47 GLU B C 1
ATOM 1407 O O . GLU B 1 47 ? 7.75 1.582 16.781 1 83.12 47 GLU B O 1
ATOM 1412 N N . VAL B 1 48 ? 7.461 2.572 14.734 1 92.88 48 VAL B N 1
ATOM 1413 C CA . VAL B 1 48 ? 6.594 3.598 15.305 1 92.88 48 VAL B CA 1
ATOM 1414 C C . VAL B 1 48 ? 5.195 3.025 15.531 1 92.88 48 VAL B C 1
ATOM 1416 O O . VAL B 1 48 ? 4.629 2.385 14.641 1 92.88 48 VAL B O 1
ATOM 1419 N N . THR B 1 49 ? 4.715 3.221 16.734 1 95.19 49 THR B N 1
ATOM 1420 C CA . THR B 1 49 ? 3.369 2.748 17.031 1 95.19 49 THR B CA 1
ATOM 1421 C C . THR B 1 49 ? 2.369 3.9 16.984 1 95.19 49 THR B C 1
ATOM 1423 O O . THR B 1 49 ? 2.762 5.07 16.969 1 95.19 49 THR B O 1
ATOM 1426 N N . ARG B 1 50 ? 1.138 3.498 16.953 1 96.38 50 ARG B N 1
ATOM 1427 C CA . ARG B 1 50 ? 0.068 4.488 17.047 1 96.38 50 ARG B CA 1
ATOM 1428 C C . ARG B 1 50 ? 0.195 5.312 18.328 1 96.38 50 ARG B C 1
ATOM 1430 O O . ARG B 1 50 ? -0.018 6.527 18.312 1 96.38 50 ARG B O 1
ATOM 1437 N N . THR B 1 51 ? 0.583 4.68 19.359 1 96.88 51 THR B N 1
ATOM 1438 C CA . THR B 1 51 ? 0.736 5.344 20.656 1 96.88 51 THR B CA 1
ATOM 1439 C C . THR B 1 51 ? 1.883 6.352 20.609 1 96.88 51 THR B C 1
ATOM 1441 O O . THR B 1 51 ? 1.773 7.449 21.156 1 96.88 51 THR B O 1
ATOM 1444 N N . ASP B 1 52 ? 2.98 5.934 19.953 1 96.44 52 ASP B N 1
ATOM 1445 C CA . ASP B 1 52 ? 4.105 6.848 19.781 1 96.44 52 ASP B CA 1
ATOM 1446 C C . ASP B 1 52 ? 3.678 8.102 19.031 1 96.44 52 ASP B C 1
ATOM 1448 O O . ASP B 1 52 ? 3.994 9.219 19.438 1 96.44 52 ASP B O 1
ATOM 1452 N N . LEU B 1 53 ? 2.947 7.855 17.969 1 97 53 LEU B N 1
ATOM 1453 C CA . LEU B 1 53 ? 2.5 8.961 17.141 1 97 53 LEU B CA 1
ATOM 1454 C C . LEU B 1 53 ? 1.557 9.883 17.906 1 97 53 LEU B C 1
ATOM 1456 O O . LEU B 1 53 ? 1.741 11.102 17.922 1 97 53 LEU B O 1
ATOM 1460 N N . LYS B 1 54 ? 0.594 9.312 18.531 1 97.88 54 LYS B N 1
ATOM 1461 C CA . LYS B 1 54 ? -0.366 10.07 19.328 1 97.88 54 LYS B CA 1
ATOM 1462 C C . LYS B 1 54 ? 0.338 10.875 20.422 1 97.88 54 LYS B C 1
ATOM 1464 O O . LYS B 1 54 ? 0.081 12.078 20.578 1 97.88 54 LYS B O 1
ATOM 1469 N N . GLY B 1 55 ? 1.183 10.172 21.125 1 97.44 55 GLY B N 1
ATOM 1470 C CA . GLY B 1 55 ? 1.917 10.852 22.172 1 97.44 55 GLY B CA 1
ATOM 1471 C C . GLY B 1 55 ? 2.713 12.047 21.672 1 97.44 55 GLY B C 1
ATOM 1472 O O . GLY B 1 55 ? 2.709 13.109 22.312 1 97.44 55 GLY B O 1
ATOM 1473 N N . SER B 1 56 ? 3.4 11.852 20.562 1 96.25 56 SER B N 1
ATOM 1474 C CA . SER B 1 56 ? 4.203 12.93 19.984 1 96.25 56 SER B CA 1
ATOM 1475 C C . SER B 1 56 ? 3.328 14.109 19.578 1 96.25 56 SER B C 1
ATOM 1477 O O . SER B 1 56 ? 3.693 15.266 19.797 1 96.25 56 SER B O 1
ATOM 1479 N N . VAL B 1 57 ? 2.186 13.844 18.969 1 97.25 57 VAL B N 1
ATOM 1480 C CA . VAL B 1 57 ? 1.281 14.891 18.516 1 97.25 57 VAL B CA 1
ATOM 1481 C C . VAL B 1 57 ? 0.676 15.617 19.719 1 97.25 57 VAL B C 1
ATOM 1483 O O . VAL B 1 57 ? 0.667 16.844 19.766 1 97.25 57 VAL B O 1
ATOM 1486 N N . GLU B 1 58 ? 0.265 14.883 20.672 1 97.31 58 GLU B N 1
ATOM 1487 C CA . GLU B 1 58 ? -0.429 15.484 21.812 1 97.31 58 GLU B CA 1
ATOM 1488 C C . GLU B 1 58 ? 0.546 16.203 22.734 1 97.31 58 GLU B C 1
ATOM 1490 O O . GLU B 1 58 ? 0.154 17.109 23.469 1 97.31 58 GLU B O 1
ATOM 1495 N N . SER B 1 59 ? 1.778 15.734 22.688 1 96.44 59 SER B N 1
ATOM 1496 C CA . SER B 1 59 ? 2.795 16.469 23.438 1 96.44 59 SER B CA 1
ATOM 1497 C C . SER B 1 59 ? 2.99 17.875 22.891 1 96.44 59 SER B C 1
ATOM 1499 O O . SER B 1 59 ? 3.309 18.797 23.625 1 96.44 59 SER B O 1
ATOM 1501 N N . GLU B 1 60 ? 2.771 18 21.656 1 94.75 60 GLU B N 1
ATOM 1502 C CA . GLU B 1 60 ? 3.004 19.281 20.984 1 94.75 60 GLU B CA 1
ATOM 1503 C C . GLU B 1 60 ? 1.731 20.125 20.938 1 94.75 60 GLU B C 1
ATOM 1505 O O . GLU B 1 60 ? 1.784 21.344 21.078 1 94.75 60 GLU B O 1
ATOM 1510 N N . PHE B 1 61 ? 0.567 19.516 20.781 1 96.56 61 PHE B N 1
ATOM 1511 C CA . PHE B 1 61 ? -0.647 20.266 20.469 1 96.56 61 PHE B CA 1
ATOM 1512 C C . PHE B 1 61 ? -1.728 19.984 21.5 1 96.56 61 PHE B C 1
ATOM 1514 O O . PHE B 1 61 ? -2.814 20.578 21.438 1 96.56 61 PHE B O 1
ATOM 1521 N N . GLY B 1 62 ? -1.421 19.234 22.531 1 96.62 62 GLY B N 1
ATOM 1522 C CA . GLY B 1 62 ? -2.477 18.766 23.422 1 96.62 62 GLY B CA 1
ATOM 1523 C C . GLY B 1 62 ? -3.41 17.766 22.75 1 96.62 62 GLY B C 1
ATOM 1524 O O . GLY B 1 62 ? -3.105 17.234 21.688 1 96.62 62 GLY B O 1
ATOM 1525 N N . ARG B 1 63 ? -4.449 17.469 23.422 1 96.31 63 ARG B N 1
ATOM 1526 C CA . ARG B 1 63 ? -5.43 16.547 22.859 1 96.31 63 ARG B CA 1
ATOM 1527 C C . ARG B 1 63 ? -6.109 17.156 21.641 1 96.31 63 ARG B C 1
ATOM 1529 O O . ARG B 1 63 ? -6.578 18.297 21.688 1 96.31 63 ARG B O 1
ATOM 1536 N N . VAL B 1 64 ? -6.043 16.5 20.578 1 96.62 64 VAL B N 1
ATOM 1537 C CA . VAL B 1 64 ? -6.68 16.938 19.344 1 96.62 64 VAL B CA 1
ATOM 1538 C C . VAL B 1 64 ? -8.047 16.266 19.188 1 96.62 64 VAL B C 1
ATOM 1540 O O . VAL B 1 64 ? -8.141 15.039 19.156 1 96.62 64 VAL B O 1
ATOM 1543 N N . ALA B 1 65 ? -9.133 17.047 19.062 1 93.31 65 ALA B N 1
ATOM 1544 C CA . ALA B 1 65 ? -10.5 16.531 18.969 1 93.31 65 ALA B CA 1
ATOM 1545 C C . ALA B 1 65 ? -10.703 15.789 17.656 1 93.31 65 ALA B C 1
ATOM 1547 O O . ALA B 1 65 ? -10.195 16.203 16.609 1 93.31 65 ALA B O 1
ATOM 1548 N N . ARG B 1 66 ? -11.438 14.656 17.672 1 96.94 66 ARG B N 1
ATOM 1549 C CA . ARG B 1 66 ? -11.891 13.883 16.531 1 96.94 66 ARG B CA 1
ATOM 1550 C C . ARG B 1 66 ? -10.711 13.422 15.68 1 96.94 66 ARG B C 1
ATOM 1552 O O . ARG B 1 66 ? -10.797 13.359 14.453 1 96.94 66 ARG B O 1
ATOM 1559 N N . ALA B 1 67 ? -9.531 13.258 16.375 1 98.19 67 ALA B N 1
ATOM 1560 C CA . ALA B 1 67 ? -8.336 12.812 15.664 1 98.19 67 ALA B CA 1
ATOM 1561 C C . ALA B 1 67 ? -8.125 11.305 15.82 1 98.19 67 ALA B C 1
ATOM 1563 O O . ALA B 1 67 ? -8.297 10.766 16.906 1 98.19 67 ALA B O 1
ATOM 1564 N N . ARG B 1 68 ? -7.906 10.688 14.828 1 97.94 68 ARG B N 1
ATOM 1565 C CA . ARG B 1 68 ? -7.387 9.32 14.883 1 97.94 68 ARG B CA 1
ATOM 1566 C C . ARG B 1 68 ? -5.945 9.266 14.391 1 97.94 68 ARG B C 1
ATOM 1568 O O . ARG B 1 68 ? -5.543 10.07 13.547 1 97.94 68 ARG B O 1
ATOM 1575 N N . TYR B 1 69 ? -5.203 8.414 14.93 1 98.44 69 TYR B N 1
ATOM 1576 C CA . TYR B 1 69 ? -3.793 8.227 14.602 1 98.44 69 TYR B CA 1
ATOM 1577 C C . TYR B 1 69 ? -3.566 6.891 13.906 1 98.44 69 TYR B C 1
ATOM 1579 O O . TYR B 1 69 ? -4.07 5.855 14.344 1 98.44 69 TYR B O 1
ATOM 1587 N N . VAL B 1 70 ? -2.869 6.973 12.805 1 97.69 70 VAL B N 1
ATOM 1588 C CA . VAL B 1 70 ? -2.693 5.777 11.977 1 97.69 70 VAL B CA 1
ATOM 1589 C C . VAL B 1 70 ? -1.223 5.629 11.594 1 97.69 70 VAL B C 1
ATOM 1591 O O . VAL B 1 70 ? -0.585 6.594 11.164 1 97.69 70 VAL B O 1
ATOM 1594 N N . VAL B 1 71 ? -0.707 4.484 11.828 1 96.94 71 VAL B N 1
ATOM 1595 C CA . VAL B 1 71 ? 0.611 4.125 11.312 1 96.94 71 VAL B CA 1
ATOM 1596 C C . VAL B 1 71 ? 0.475 3.014 10.273 1 96.94 71 VAL B C 1
ATOM 1598 O O . VAL B 1 71 ? -0.065 1.943 10.562 1 96.94 71 VAL B O 1
ATOM 1601 N N . ARG B 1 72 ? 0.861 3.318 9.094 1 95.5 72 ARG B N 1
ATOM 1602 C CA . ARG B 1 72 ? 0.845 2.338 8.008 1 95.5 72 ARG B CA 1
ATOM 1603 C C . ARG B 1 72 ? 2.262 1.942 7.609 1 95.5 72 ARG B C 1
ATOM 1605 O O . ARG B 1 72 ? 3.148 2.795 7.523 1 95.5 72 ARG B O 1
ATOM 1612 N N . ARG B 1 73 ? 2.443 0.679 7.457 1 93.44 73 ARG B N 1
ATOM 1613 C CA . ARG B 1 73 ? 3.717 0.23 6.906 1 93.44 73 ARG B CA 1
ATOM 1614 C C . ARG B 1 73 ? 3.656 0.145 5.383 1 93.44 73 ARG B C 1
ATOM 1616 O O . ARG B 1 73 ? 2.594 -0.119 4.812 1 93.44 73 ARG B O 1
ATOM 1623 N N . GLY B 1 74 ? 4.742 0.416 4.734 1 92.94 74 GLY B N 1
ATOM 1624 C CA . GLY B 1 74 ? 4.848 0.354 3.283 1 92.94 74 GLY B CA 1
ATOM 1625 C C . GLY B 1 74 ? 6.27 0.499 2.781 1 92.94 74 GLY B C 1
ATOM 1626 O O . GLY B 1 74 ? 7.199 0.686 3.572 1 92.94 74 GLY B O 1
ATOM 1627 N N . PHE B 1 75 ? 6.438 0.345 1.52 1 90.5 75 PHE B N 1
ATOM 1628 C CA . PHE B 1 75 ? 7.762 0.474 0.921 1 90.5 75 PHE B CA 1
ATOM 1629 C C . PHE B 1 75 ? 7.949 1.859 0.315 1 90.5 75 PHE B C 1
ATOM 1631 O O . PHE B 1 75 ? 9.078 2.301 0.098 1 90.5 75 PHE B O 1
ATOM 1638 N N . LEU B 1 76 ? 6.781 2.543 -0.051 1 91 76 LEU B N 1
ATOM 1639 C CA . LEU B 1 76 ? 6.809 3.879 -0.637 1 91 76 LEU B CA 1
ATOM 1640 C C . LEU B 1 76 ? 5.887 4.824 0.128 1 91 76 LEU B C 1
ATOM 1642 O O . LEU B 1 76 ? 4.68 4.59 0.21 1 91 76 LEU B O 1
ATOM 1646 N N . VAL B 1 77 ? 6.484 5.875 0.642 1 92.25 77 VAL B N 1
ATOM 1647 C CA . VAL B 1 77 ? 5.738 6.828 1.451 1 92.25 77 VAL B CA 1
ATOM 1648 C C . VAL B 1 77 ? 4.594 7.418 0.628 1 92.25 77 VAL B C 1
ATOM 1650 O O . VAL B 1 77 ? 3.443 7.43 1.07 1 92.25 77 VAL B O 1
ATOM 1653 N N . GLU B 1 78 ? 4.91 7.812 -0.61 1 92.38 78 GLU B N 1
ATOM 1654 C CA . GLU B 1 78 ? 3.959 8.523 -1.46 1 92.38 78 GLU B CA 1
ATOM 1655 C C . GLU B 1 78 ? 2.775 7.633 -1.826 1 92.38 78 GLU B C 1
ATOM 1657 O O . GLU B 1 78 ? 1.624 8.07 -1.771 1 92.38 78 GLU B O 1
ATOM 1662 N N . GLU B 1 79 ? 3.064 6.41 -2.146 1 91.94 79 GLU B N 1
ATOM 1663 C CA . GLU B 1 79 ? 1.987 5.488 -2.49 1 91.94 79 GLU B CA 1
ATOM 1664 C C . GLU B 1 79 ? 1.128 5.164 -1.271 1 91.94 79 GLU B C 1
ATOM 1666 O O . GLU B 1 79 ? -0.097 5.066 -1.376 1 91.94 79 GLU B O 1
ATOM 1671 N N . THR B 1 80 ? 1.792 4.996 -0.126 1 94.88 80 THR B N 1
ATOM 1672 C CA . THR B 1 80 ? 1.079 4.676 1.106 1 94.88 80 THR B CA 1
ATOM 1673 C C . THR B 1 80 ? 0.141 5.812 1.5 1 94.88 80 THR B C 1
ATOM 1675 O O . THR B 1 80 ? -0.983 5.574 1.944 1 94.88 80 THR B O 1
ATOM 1678 N N . ILE B 1 81 ? 0.567 7.02 1.286 1 95.75 81 ILE B N 1
ATOM 1679 C CA . ILE B 1 81 ? -0.268 8.18 1.564 1 95.75 81 ILE B CA 1
ATOM 1680 C C . ILE B 1 81 ? -1.469 8.195 0.622 1 95.75 81 ILE B C 1
ATOM 1682 O O . ILE B 1 81 ? -2.609 8.367 1.062 1 95.75 81 ILE B O 1
ATOM 1686 N N . LEU B 1 82 ? -1.204 7.98 -0.673 1 94.38 82 LEU B N 1
ATOM 1687 C CA . LEU B 1 82 ? -2.281 7.98 -1.656 1 94.38 82 LEU B CA 1
ATOM 1688 C C . LEU B 1 82 ? -3.281 6.867 -1.367 1 94.38 82 LEU B C 1
ATOM 1690 O O . LEU B 1 82 ? -4.492 7.062 -1.499 1 94.38 82 LEU B O 1
ATOM 1694 N N . ASP B 1 83 ? -2.736 5.723 -0.962 1 94.94 83 ASP B N 1
ATOM 1695 C CA . ASP B 1 83 ? -3.598 4.602 -0.595 1 94.94 83 ASP B CA 1
ATOM 1696 C C . ASP B 1 83 ? -4.539 4.98 0.547 1 94.94 83 ASP B C 1
ATOM 1698 O O . ASP B 1 83 ? -5.734 4.688 0.5 1 94.94 83 ASP B O 1
ATOM 1702 N N . GLU B 1 84 ? -4.012 5.645 1.537 1 96.38 84 GLU B N 1
ATOM 1703 C CA . GLU B 1 84 ? -4.809 6.043 2.693 1 96.38 84 GLU B CA 1
ATOM 1704 C C . GLU B 1 84 ? -5.875 7.062 2.307 1 96.38 84 GLU B C 1
ATOM 1706 O O . GLU B 1 84 ? -7.027 6.953 2.73 1 96.38 84 GLU B O 1
ATOM 1711 N N . VAL B 1 85 ? -5.504 8.008 1.526 1 96.38 85 VAL B N 1
ATOM 1712 C CA . VAL B 1 85 ? -6.43 9.039 1.072 1 96.38 85 VAL B CA 1
ATOM 1713 C C . VAL B 1 85 ? -7.59 8.398 0.312 1 96.38 85 VAL B C 1
ATOM 1715 O O . VAL B 1 85 ? -8.758 8.727 0.544 1 96.38 85 VAL B O 1
ATOM 1718 N N . ALA B 1 86 ? -7.262 7.484 -0.523 1 94.75 86 ALA B N 1
ATOM 1719 C CA . ALA B 1 86 ? -8.273 6.801 -1.319 1 94.75 86 ALA B CA 1
ATOM 1720 C C . ALA B 1 86 ? -9.141 5.898 -0.446 1 94.75 86 ALA B C 1
ATOM 1722 O O . ALA B 1 86 ? -10.375 5.941 -0.525 1 94.75 86 ALA B O 1
ATOM 1723 N N . ALA B 1 87 ? -8.484 5.086 0.383 1 94.56 87 ALA B N 1
ATOM 1724 C CA . ALA B 1 87 ? -9.18 4.105 1.213 1 94.56 87 ALA B CA 1
ATOM 1725 C C . ALA B 1 87 ? -10.164 4.789 2.158 1 94.56 87 ALA B C 1
ATOM 1727 O O . ALA B 1 87 ? -11.25 4.266 2.422 1 94.56 87 ALA B O 1
ATOM 1728 N N . GLU B 1 88 ? -9.805 5.992 2.619 1 96.38 88 GLU B N 1
ATOM 1729 C CA . GLU B 1 88 ? -10.633 6.695 3.602 1 96.38 88 GLU B CA 1
ATOM 1730 C C . GLU B 1 88 ? -11.562 7.691 2.924 1 96.38 88 GLU B C 1
ATOM 1732 O O . GLU B 1 88 ? -12.336 8.383 3.596 1 96.38 88 GLU B O 1
ATOM 1737 N N . SER B 1 89 ? -11.484 7.754 1.67 1 96.69 89 SER B N 1
ATOM 1738 C CA . SER B 1 89 ? -12.234 8.773 0.948 1 96.69 89 SER B CA 1
ATOM 1739 C C . SER B 1 89 ? -12.047 10.148 1.579 1 96.69 89 SER B C 1
ATOM 1741 O O . SER B 1 89 ? -13.023 10.852 1.855 1 96.69 89 SER B O 1
ATOM 1743 N N . ALA B 1 90 ? -10.781 10.484 1.827 1 98.06 90 ALA B N 1
ATOM 1744 C CA . ALA B 1 90 ? -10.469 11.773 2.434 1 98.06 90 ALA B CA 1
ATOM 1745 C C . ALA B 1 90 ? -10.961 12.93 1.561 1 98.06 90 ALA B C 1
ATOM 1747 O O . ALA B 1 90 ? -10.836 12.883 0.334 1 98.06 90 ALA B O 1
ATOM 1748 N N . ASP B 1 91 ? -11.5 13.969 2.225 1 98.31 91 ASP B N 1
ATOM 1749 C CA . ASP B 1 91 ? -11.93 15.172 1.515 1 98.31 91 ASP B CA 1
ATOM 1750 C C . ASP B 1 91 ? -10.758 16.141 1.305 1 98.31 91 ASP B C 1
ATOM 1752 O O . ASP B 1 91 ? -10.727 16.875 0.32 1 98.31 91 ASP B O 1
ATOM 1756 N N . VAL B 1 92 ? -9.82 16.094 2.266 1 98.12 92 VAL B N 1
ATOM 1757 C CA . VAL B 1 92 ? -8.672 16.984 2.234 1 98.12 92 VAL B CA 1
ATOM 1758 C C . VAL B 1 92 ? -7.414 16.25 2.684 1 98.12 92 VAL B C 1
ATOM 1760 O O . VAL B 1 92 ? -7.461 15.453 3.631 1 98.12 92 VAL B O 1
ATOM 1763 N N . VAL B 1 93 ? -6.387 16.453 2.008 1 97.81 93 VAL B N 1
ATOM 1764 C CA . VAL B 1 93 ? -5.074 16.016 2.475 1 97.81 93 VAL B CA 1
ATOM 1765 C C . VAL B 1 93 ? -4.16 17.234 2.631 1 97.81 93 VAL B C 1
ATOM 1767 O O . VAL B 1 93 ? -4.086 18.078 1.739 1 97.81 93 VAL B O 1
ATOM 1770 N N . VAL B 1 94 ? -3.537 17.359 3.799 1 97.69 94 VAL B N 1
ATOM 1771 C CA . VAL B 1 94 ? -2.617 18.453 4.094 1 97.69 94 VAL B CA 1
ATOM 1772 C C . VAL B 1 94 ? -1.179 17.938 4.066 1 97.69 94 VAL B C 1
ATOM 1774 O O . VAL B 1 94 ? -0.814 17.047 4.84 1 97.69 94 VAL B O 1
ATOM 1777 N N . ILE B 1 95 ? -0.398 18.547 3.234 1 95.31 95 ILE B N 1
ATOM 1778 C CA . ILE B 1 95 ? 0.955 18.031 3.039 1 95.31 95 ILE B CA 1
ATOM 1779 C C . ILE B 1 95 ? 1.946 19.188 3.033 1 95.31 95 ILE B C 1
ATOM 1781 O O . ILE B 1 95 ? 1.59 20.328 2.684 1 95.31 95 ILE B O 1
ATOM 1785 N N . GLY B 1 96 ? 3.119 18.875 3.486 1 92.94 96 GLY B N 1
ATOM 1786 C CA . GLY B 1 96 ? 4.176 19.875 3.396 1 92.94 96 GLY B CA 1
ATOM 1787 C C . GLY B 1 96 ? 4.668 20.094 1.978 1 92.94 96 GLY B C 1
ATOM 1788 O O . GLY B 1 96 ? 4.441 19.25 1.101 1 92.94 96 GLY B O 1
ATOM 1789 N N . SER B 1 97 ? 5.426 21.141 1.726 1 88.31 97 SER B N 1
ATOM 1790 C CA . SER B 1 97 ? 5.891 21.531 0.398 1 88.31 97 SER B CA 1
ATOM 1791 C C . SER B 1 97 ? 6.863 20.5 -0.171 1 88.31 97 SER B C 1
ATOM 1793 O O . SER B 1 97 ? 6.816 20.188 -1.363 1 88.31 97 SER B O 1
ATOM 1795 N N . LYS B 1 98 ? 7.727 19.938 0.647 1 86.31 98 LYS B N 1
ATOM 1796 C CA . LYS B 1 98 ? 8.672 18.938 0.152 1 86.31 98 LYS B CA 1
ATOM 1797 C C . LYS B 1 98 ? 7.949 17.641 -0.239 1 86.31 98 LYS B C 1
ATOM 1799 O O . LYS B 1 98 ? 8.258 17.047 -1.273 1 86.31 98 LYS B O 1
ATOM 1804 N N . GLN B 1 99 ? 7.004 17.312 0.578 1 88.38 99 GLN B N 1
ATOM 1805 C CA . GLN B 1 99 ? 6.273 16.062 0.33 1 88.38 99 GLN B CA 1
ATOM 1806 C C . GLN B 1 99 ? 5.395 16.188 -0.915 1 88.38 99 GLN B C 1
ATOM 1808 O O . GLN B 1 99 ? 5.199 15.203 -1.636 1 88.38 99 GLN B O 1
ATOM 1813 N N . VAL B 1 100 ? 4.879 17.344 -1.145 1 87.44 100 VAL B N 1
ATOM 1814 C CA . VAL B 1 100 ? 4.02 17.516 -2.314 1 87.44 100 VAL B CA 1
ATOM 1815 C C . VAL B 1 100 ? 4.836 17.281 -3.586 1 87.44 100 VAL B C 1
ATOM 1817 O O . VAL B 1 100 ? 4.332 16.719 -4.559 1 87.44 100 VAL B O 1
ATOM 1820 N N . GLY B 1 101 ? 6.055 17.828 -3.578 1 87.19 101 GLY B N 1
ATOM 1821 C CA . GLY B 1 101 ? 6.926 17.547 -4.711 1 87.19 101 GLY B CA 1
ATOM 1822 C C . GLY B 1 101 ? 7.168 16.078 -4.938 1 87.19 101 GLY B C 1
ATOM 1823 O O . GLY B 1 101 ? 7.148 15.602 -6.074 1 87.19 101 GLY B O 1
ATOM 1824 N N . ARG B 1 102 ? 7.324 15.359 -3.865 1 88 102 ARG B N 1
ATOM 1825 C CA . ARG B 1 102 ? 7.535 13.914 -3.949 1 88 102 ARG B CA 1
ATOM 1826 C C . ARG B 1 102 ? 6.277 13.211 -4.449 1 88 102 ARG B C 1
ATOM 1828 O O . ARG B 1 102 ? 6.359 12.289 -5.262 1 88 102 ARG B O 1
ATOM 1835 N N . LEU B 1 103 ? 5.176 13.641 -3.963 1 89.5 103 LEU B N 1
ATOM 1836 C CA . LEU B 1 103 ? 3.91 13.055 -4.398 1 89.5 103 LEU B CA 1
ATOM 1837 C C . LEU B 1 103 ? 3.672 13.32 -5.883 1 89.5 103 LEU B C 1
ATOM 1839 O O . LEU B 1 103 ? 3.205 12.438 -6.605 1 89.5 103 LEU B O 1
ATOM 1843 N N . ARG B 1 104 ? 3.994 14.5 -6.328 1 87.19 104 ARG B N 1
ATOM 1844 C CA . ARG B 1 104 ? 3.859 14.859 -7.738 1 87.19 104 ARG B CA 1
ATOM 1845 C C . ARG B 1 104 ? 4.715 13.945 -8.617 1 87.19 104 ARG B C 1
ATOM 1847 O O . ARG B 1 104 ? 4.246 13.445 -9.641 1 87.19 104 ARG B O 1
ATOM 1854 N N . ARG B 1 105 ? 5.902 13.742 -8.188 1 86.31 105 ARG B N 1
ATOM 1855 C CA . ARG B 1 105 ? 6.805 12.875 -8.938 1 86.31 105 ARG B CA 1
ATOM 1856 C C . ARG B 1 105 ? 6.297 11.438 -8.961 1 86.31 105 ARG B C 1
ATOM 1858 O O . ARG B 1 105 ? 6.363 10.766 -9.992 1 86.31 105 ARG B O 1
ATOM 1865 N N . ALA B 1 106 ? 5.801 11.055 -7.84 1 83.38 106 ALA B N 1
ATOM 1866 C CA . ALA B 1 106 ? 5.289 9.695 -7.742 1 83.38 106 ALA B CA 1
ATOM 1867 C C . ALA B 1 106 ? 4.094 9.484 -8.664 1 83.38 106 ALA B C 1
ATOM 1869 O O . ALA B 1 106 ? 4.035 8.5 -9.406 1 83.38 106 ALA B O 1
ATOM 1870 N N . VAL B 1 107 ? 3.166 10.398 -8.625 1 84.5 107 VAL B N 1
ATOM 1871 C CA . VAL B 1 107 ? 1.962 10.305 -9.445 1 84.5 107 VAL B CA 1
ATOM 1872 C C . VAL B 1 107 ? 2.336 10.383 -10.922 1 84.5 107 VAL B C 1
ATOM 1874 O O . VAL B 1 107 ? 1.805 9.625 -11.742 1 84.5 107 VAL B O 1
ATOM 1877 N N . ALA B 1 108 ? 3.227 11.242 -11.195 1 83.5 108 ALA B N 1
ATOM 1878 C CA . ALA B 1 108 ? 3.668 11.367 -12.578 1 83.5 108 ALA B CA 1
ATOM 1879 C C . ALA B 1 108 ? 4.332 10.078 -13.062 1 83.5 108 ALA B C 1
ATOM 1881 O O . ALA B 1 108 ? 4.055 9.602 -14.164 1 83.5 108 ALA B O 1
ATOM 1882 N N . ARG B 1 109 ? 5.145 9.547 -12.242 1 77 109 ARG B N 1
ATOM 1883 C CA . ARG B 1 109 ? 5.945 8.391 -12.625 1 77 109 ARG B CA 1
ATOM 1884 C C . ARG B 1 109 ? 5.102 7.117 -12.641 1 77 109 ARG B C 1
ATOM 1886 O O . ARG B 1 109 ? 5.188 6.32 -13.57 1 77 109 ARG B O 1
ATOM 1893 N N . PHE B 1 110 ? 4.184 7.059 -11.656 1 75.06 110 PHE B N 1
ATOM 1894 C CA . PHE B 1 110 ? 3.521 5.773 -11.477 1 75.06 110 PHE B CA 1
ATOM 1895 C C . PHE B 1 110 ? 2.139 5.785 -12.117 1 75.06 110 PHE B C 1
ATOM 1897 O O . PHE B 1 110 ? 1.643 4.742 -12.555 1 75.06 110 PHE B O 1
ATOM 1904 N N . LEU B 1 111 ? 1.582 6.934 -12.25 1 76.06 111 LEU B N 1
ATOM 1905 C CA . LEU B 1 111 ? 0.201 6.988 -12.711 1 76.06 111 LEU B CA 1
ATOM 1906 C C . LEU B 1 111 ? 0.107 7.727 -14.047 1 76.06 111 LEU B C 1
ATOM 1908 O O . LEU B 1 111 ? -0.98 7.859 -14.609 1 76.06 111 LEU B O 1
ATOM 1912 N N . ASP B 1 112 ? 1.28 8 -14.523 1 77.56 112 ASP B N 1
ATOM 1913 C CA . ASP B 1 112 ? 1.338 8.75 -15.773 1 77.56 112 ASP B CA 1
ATOM 1914 C C . ASP B 1 112 ? 0.405 9.961 -15.734 1 77.56 112 ASP B C 1
ATOM 1916 O O . ASP B 1 112 ? -0.272 10.258 -16.719 1 77.56 112 ASP B O 1
ATOM 1920 N N . GLU B 1 113 ? 0.149 10.461 -14.531 1 73.12 113 GLU B N 1
ATOM 1921 C CA . GLU B 1 113 ? -0.602 11.695 -14.305 1 73.12 113 GLU B CA 1
ATOM 1922 C C . GLU B 1 113 ? 0.312 12.82 -13.82 1 73.12 113 GLU B C 1
ATOM 1924 O O . GLU B 1 113 ? 0.933 12.703 -12.758 1 73.12 113 GLU B O 1
ATOM 1929 N N . PRO B 1 114 ? 0.304 13.797 -14.539 1 68 114 PRO B N 1
ATOM 1930 C CA . PRO B 1 114 ? 1.307 14.828 -14.25 1 68 114 PRO B CA 1
ATOM 1931 C C . PRO B 1 114 ? 0.893 15.75 -13.109 1 68 114 PRO B C 1
ATOM 1933 O O . PRO B 1 114 ? 1.744 16.406 -12.5 1 68 114 PRO B O 1
ATOM 1936 N N . ASP B 1 115 ? -0.281 15.82 -12.844 1 83.5 115 ASP B N 1
ATOM 1937 C CA . ASP B 1 115 ? -0.733 16.828 -11.883 1 83.5 115 ASP B CA 1
ATOM 1938 C C . ASP B 1 115 ? -1.387 16.156 -10.672 1 83.5 115 ASP B C 1
ATOM 1940 O O . ASP B 1 115 ? -2.502 15.648 -10.766 1 83.5 115 ASP B O 1
ATOM 1944 N N . ILE B 1 116 ? -0.742 16.391 -9.594 1 82.25 116 ILE B N 1
ATOM 1945 C CA . ILE B 1 116 ? -1.216 15.75 -8.367 1 82.25 116 ILE B CA 1
ATOM 1946 C C . ILE B 1 116 ? -2.529 16.391 -7.926 1 82.25 116 ILE B C 1
ATOM 1948 O O . ILE B 1 116 ? -3.43 15.703 -7.438 1 82.25 116 ILE B O 1
ATOM 1952 N N . ASP B 1 117 ? -2.643 17.656 -8.102 1 86.19 117 ASP B N 1
ATOM 1953 C CA . ASP B 1 117 ? -3.879 18.328 -7.715 1 86.19 117 ASP B CA 1
ATOM 1954 C C . ASP B 1 117 ? -5.062 17.812 -8.531 1 86.19 117 ASP B C 1
ATOM 1956 O O . ASP B 1 117 ? -6.121 17.516 -7.973 1 86.19 117 ASP B O 1
ATOM 1960 N N . GLU B 1 118 ? -4.824 17.75 -9.75 1 86.38 118 GLU B N 1
ATOM 1961 C CA . GLU B 1 118 ? -5.871 17.25 -10.633 1 86.38 118 GLU B CA 1
ATOM 1962 C C . GLU B 1 118 ? -6.215 15.797 -10.312 1 86.38 118 GLU B C 1
ATOM 1964 O O . GLU B 1 118 ? -7.391 15.43 -10.258 1 86.38 118 GLU B O 1
ATOM 1969 N N . PHE B 1 119 ? -5.199 15.086 -10.078 1 86.38 119 PHE B N 1
ATOM 1970 C CA . PHE B 1 119 ? -5.418 13.672 -9.773 1 86.38 119 PHE B CA 1
ATOM 1971 C C . PHE B 1 119 ? -6.246 13.516 -8.5 1 86.38 119 PHE B C 1
ATOM 1973 O O . PHE B 1 119 ? -7.27 12.828 -8.5 1 86.38 119 PHE B O 1
ATOM 1980 N N . LEU B 1 120 ? -5.852 14.219 -7.504 1 89.25 120 LEU B N 1
ATOM 1981 C CA . LEU B 1 120 ? -6.547 14.109 -6.223 1 89.25 120 LEU B CA 1
ATOM 1982 C C . LEU B 1 120 ? -7.977 14.633 -6.336 1 89.25 120 LEU B C 1
ATOM 1984 O O . LEU B 1 120 ? -8.914 14 -5.836 1 89.25 120 LEU B O 1
ATOM 1988 N N . ARG B 1 121 ? -8.148 15.68 -7.043 1 90.62 121 ARG B N 1
ATOM 1989 C CA . ARG B 1 121 ? -9.469 16.281 -7.172 1 90.62 121 ARG B CA 1
ATOM 1990 C C . ARG B 1 121 ? -10.375 15.445 -8.055 1 90.62 121 ARG B C 1
ATOM 1992 O O . ARG B 1 121 ? -11.5 15.117 -7.668 1 90.62 121 ARG B O 1
ATOM 1999 N N . GLU B 1 122 ? -9.867 15 -9.141 1 88.06 122 GLU B N 1
ATOM 2000 C CA . GLU B 1 122 ? -10.727 14.359 -10.133 1 88.06 122 GLU B CA 1
ATOM 2001 C C . GLU B 1 122 ? -10.883 12.867 -9.852 1 88.06 122 GLU B C 1
ATOM 2003 O O . GLU B 1 122 ? -11.961 12.305 -10.047 1 88.06 122 GLU B O 1
ATOM 2008 N N . GLU B 1 123 ? -9.828 12.273 -9.352 1 85 123 GLU B N 1
ATOM 2009 C CA . GLU B 1 123 ? -9.852 10.82 -9.195 1 85 123 GLU B CA 1
ATOM 2010 C C . GLU B 1 123 ? -10.25 10.43 -7.777 1 85 123 GLU B C 1
ATOM 2012 O O . GLU B 1 123 ? -10.883 9.391 -7.57 1 85 123 GLU B O 1
ATOM 2017 N N . LEU B 1 124 ? -9.898 11.297 -6.84 1 89.12 124 LEU B N 1
ATOM 2018 C CA . LEU B 1 124 ? -10.125 10.898 -5.457 1 89.12 124 LEU B CA 1
ATOM 2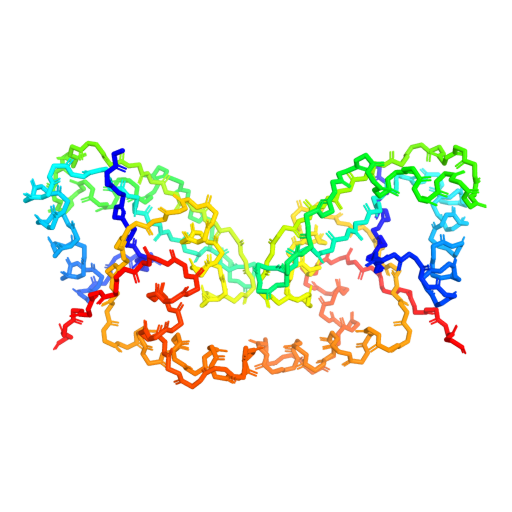019 C C . LEU B 1 124 ? -11.086 11.867 -4.762 1 89.12 124 LEU B C 1
ATOM 2021 O O . LEU B 1 124 ? -11.391 11.703 -3.578 1 89.12 124 LEU B O 1
ATOM 2025 N N . ASP B 1 125 ? -11.555 12.914 -5.488 1 94.31 125 ASP B N 1
ATOM 2026 C CA . ASP B 1 125 ? -12.438 13.914 -4.906 1 94.31 125 ASP B CA 1
ATOM 2027 C C . ASP B 1 125 ? -11.844 14.5 -3.629 1 94.31 125 ASP B C 1
ATOM 2029 O O . ASP B 1 125 ? -12.539 14.641 -2.621 1 94.31 125 ASP B O 1
ATOM 2033 N N . CYS B 1 126 ? -10.562 14.703 -3.656 1 96.81 126 CYS B N 1
ATOM 2034 C CA . CYS B 1 126 ? -9.812 15.172 -2.498 1 96.81 126 CYS B CA 1
ATOM 2035 C C . CYS B 1 126 ? -9.078 16.469 -2.816 1 96.81 126 CYS B C 1
ATOM 2037 O O . CYS B 1 126 ? -8.438 16.594 -3.863 1 96.81 126 CYS B O 1
ATOM 2039 N N . GLU B 1 127 ? -9.211 17.406 -1.921 1 96.56 127 GLU B N 1
ATOM 2040 C CA . GLU B 1 127 ? -8.461 18.656 -2.008 1 96.56 127 GLU B CA 1
ATOM 2041 C C . GLU B 1 127 ? -7.09 18.531 -1.357 1 96.56 127 GLU B C 1
ATOM 2043 O O . GLU B 1 127 ? -6.957 17.938 -0.28 1 96.56 127 GLU B O 1
ATOM 2048 N N . VAL B 1 128 ? -6.082 19.062 -2.059 1 95.12 128 VAL B N 1
ATOM 2049 C CA . VAL B 1 128 ? -4.742 19.062 -1.476 1 95.12 128 VAL B CA 1
ATOM 2050 C C . VAL B 1 128 ? -4.398 20.469 -0.977 1 95.12 128 VAL B C 1
ATOM 2052 O O . VAL B 1 128 ? -4.555 21.453 -1.708 1 95.12 128 VAL B O 1
ATOM 2055 N N . ILE B 1 129 ? -4.004 20.531 0.252 1 95.88 129 ILE B N 1
ATOM 2056 C CA . ILE B 1 129 ? -3.512 21.781 0.827 1 95.88 129 ILE B CA 1
ATOM 2057 C C . ILE B 1 129 ? -2.029 21.641 1.168 1 95.88 129 ILE B C 1
ATOM 2059 O O . ILE B 1 129 ? -1.64 20.734 1.911 1 95.88 129 ILE B O 1
ATOM 2063 N N . THR B 1 130 ? -1.263 22.531 0.605 1 94.94 130 THR B N 1
ATOM 2064 C CA . THR B 1 130 ? 0.183 22.484 0.795 1 94.94 130 THR B CA 1
ATOM 2065 C C . THR B 1 130 ? 0.624 23.531 1.811 1 94.94 130 THR B C 1
ATOM 2067 O O . THR B 1 130 ? 0.211 24.688 1.731 1 94.94 130 THR B O 1
ATOM 2070 N N . VAL B 1 131 ? 1.349 23.047 2.756 1 93.75 131 VAL B N 1
ATOM 2071 C CA . VAL B 1 131 ? 1.865 23.969 3.773 1 93.75 131 VAL B CA 1
ATOM 2072 C C . VAL B 1 131 ? 3.324 24.297 3.473 1 93.75 131 VAL B C 1
ATOM 2074 O O . VAL B 1 131 ? 4.129 23.406 3.189 1 93.75 131 VAL B O 1
ATOM 2077 N N . GLY B 1 132 ? 3.635 25.531 3.268 1 80.12 132 GLY B N 1
ATOM 2078 C CA . GLY B 1 132 ? 4.953 26.047 2.945 1 80.12 132 GLY B CA 1
ATOM 2079 C C . GLY B 1 132 ? 5.93 25.969 4.102 1 80.12 132 GLY B C 1
ATOM 2080 O O . GLY B 1 132 ? 5.523 25.953 5.266 1 80.12 132 GLY B O 1
ATOM 2081 N N . GLY B 1 133 ? 7.172 25.172 3.947 1 60.12 133 GLY B N 1
ATOM 2082 C CA . GLY B 1 133 ? 8.211 25.344 4.945 1 60.12 133 GLY B CA 1
ATOM 2083 C C . GLY B 1 133 ? 8.75 26.766 5 1 60.12 133 GLY B C 1
ATOM 2084 O O . GLY B 1 133 ? 8.477 27.578 4.113 1 60.12 133 GLY B O 1
#

Foldseek 3Di:
DAEEEEEAEPPGDPQRLQLVVVSLVVCVVVVHAYEYEYEDEPPDPDPQDQVNVQCNNCVRVNDRPNYGYYYHYDHDPLVVSVCVCQVVLHQEYGYEPVVVVVNQVCCCVPVVDNDPQCCCCVVSVHHYHYDYD/DAEEEEEAEPPGDPQRLQLVVVSLVVCVVVVHAYEYEYEDEPPDPDDQDQVNVQCNNCVNVNDRPNYGYYYHYDHDPLVVSVCVCQVVLHQEYGYEPVVVVVNQVCCCVPVVDNDPQCCCCVVSVHHYHYDYD

Sequence (266 aa):
MTLVVVPVRYPLSNHSRATLAEAIRIAEDRDADLTVMHVDLYQESGEVTRTDLKGSVESEFGRVARARYVVRRGFLVEETILDEVAAESADVVVIGSKQVGRLRRAVARFLDEPDIDEFLREELDCEVITVGGMTLVVVPVRYPLSNHSRATLAEAIRIAEDRDADLTVMHVDLYQESGEVTRTDLKGSVESEFGRVARARYVVRRGFLVEETILDEVAAESADVVVIGSKQVGRLRRAVARFLDEPDIDEFLREELDCEVITVGG

Radius of gyration: 19.74 Å; Cα contacts (8 Å, |Δi|>4): 483; chains: 2; bounding box: 38×56×43 Å

Organism: NCBI:txid1816183

Solvent-accessible surface area (backbone atoms only — not comparable to full-atom values): 14163 Å² total; per-residue (Å²): 134,51,31,33,34,31,68,38,58,84,74,73,44,75,60,34,48,53,29,47,53,51,40,51,49,51,20,60,76,61,73,22,36,30,38,43,31,33,71,38,36,72,89,44,92,61,83,75,42,45,64,56,51,44,50,58,50,30,71,74,68,40,87,63,79,64,53,45,62,44,60,42,74,30,84,43,65,55,58,48,51,52,40,49,41,55,75,65,57,22,41,29,37,31,32,34,48,71,54,48,54,51,36,27,51,46,34,28,71,68,61,74,35,76,44,48,61,56,44,32,39,72,75,48,58,18,46,74,45,73,33,78,120,132,52,30,32,36,30,70,37,59,85,73,73,43,75,60,35,49,55,26,46,52,49,39,52,50,50,18,59,77,61,73,22,36,31,37,42,31,33,70,38,37,71,89,43,90,61,84,73,43,46,65,55,52,44,50,57,50,30,71,74,65,40,86,63,78,64,53,44,60,42,61,43,75,30,84,44,67,56,59,49,50,51,40,49,41,54,75,65,57,22,42,29,36,30,32,35,49,71,54,46,55,51,37,27,51,45,34,29,71,70,62,73,35,76,45,49,62,56,44,31,39,73,74,48,60,16,44,75,44,74,34,77,122

Nearest PDB structures (foldseek):
  3fdx-assembly1_A  TM=6.588E-01  e=1.184E-04  Klebsiella pneumoniae subsp. pneumoniae MGH 78578
  2z09-assembly1_A  TM=6.146E-01  e=5.481E-05  Thermus thermophilus
  5ahw-assembly2_C  TM=5.085E-01  e=6.188E-06  Mycolicibacterium smegmatis MC2 155
  5ahw-assembly2_D  TM=6.816E-01  e=3.303E-04  Mycolicibacterium smegmatis MC2 155
  2z08-assembly1_A  TM=6.261E-01  e=2.556E-04  Thermus thermophilus